Protein AF-A0A511J1P4-F1 (afdb_monomer)

Sequence (243 aa):
MDIAYKLDKFINGENEGEHYLRTVTSSSRYKNYDNNIVLYMSLNAIHQYSKEMNNPAYIDYAKITDSSLEMRVMLTKTINLGKNYEVEIGIQVSNSEIREKSIFFELIYTIKDKSRVKATAIGNRILDATHGMRIETISSRLTRFEDLDKSSKEFVKGIDIARLNNKLDEHQLRVIFDKLSRGRKNGLSSYAKSEMYKIAEETAKNTHSLLEVFNKLENIETSIDEKKYLQMKFTDFLVNGFK

Secondary structure (DSSP, 8-state):
----EEEEEEEE-SSTT-EEEEEEEETTT-----HHHHHHHHHHHHHHHHHHTT--EEEEEEEE-SSEEEEEEEEEEEEEETTTEEEEEEEEEEEETTTT-EEEEEEEEEEEETT--EEEEEEEEEEEEETTS-HHHHHHHHT-HHHHHHHHHHHHHH--HHHHHSBPPHHHHHHHHHHHHT-TTT---HHHHHHHHHHHHHHHTS--BHHHHHHHHHTS---HHHHHHHHHHHHHHHHT---

Mean predicted aligned error: 9.14 Å

Solvent-accessible surface area (backbone atoms only — not comparable to full-atom values): 13513 Å² total; per-residue (Å²): 137,83,83,57,69,32,83,78,44,72,41,74,46,98,50,93,90,40,72,42,84,67,51,79,45,49,61,87,54,61,49,89,71,45,51,68,58,54,48,51,53,49,53,50,37,49,50,51,47,21,60,75,67,72,32,61,67,48,78,79,44,76,50,78,52,101,51,36,31,38,37,32,35,34,40,69,61,66,45,78,50,78,96,58,31,36,32,33,44,28,41,38,38,38,34,27,68,74,84,70,38,33,37,40,34,27,38,29,37,38,41,29,40,85,86,68,54,42,32,51,25,46,55,63,70,78,40,84,42,50,39,63,62,54,71,69,60,54,50,60,58,57,66,50,51,72,60,50,58,51,51,52,54,52,51,61,71,49,48,50,62,65,57,53,74,36,60,50,51,72,67,56,49,48,48,52,54,51,59,55,70,64,41,80,93,70,39,62,50,73,66,49,45,52,54,48,50,51,50,48,60,56,43,74,76,38,82,42,26,52,46,56,52,43,29,54,59,70,67,50,90,60,56,70,66,40,48,51,48,51,18,41,50,45,32,44,42,43,61,72,41,90,120

Nearest PDB structures (foldseek):
  3e8j-assembly1_B  TM=1.815E-01  e=4.219E-01  Leishmania naiffi
  4frt-assembly2_B  TM=3.906E-01  e=6.897E+00  Pseudomonas aeruginosa PAO1

Organism: NCBI:txid112904

pLDDT: mean 81.23, std 12.46, range [37.78, 95.44]

Radius of gyration: 20.54 Å; Cα contacts (8 Å, |Δi|>4): 383; chains: 1; bounding box: 51×36×64 Å

Foldseek 3Di:
DDQDKDQDDWDADPDPPDIHRDDIHGPPQFDPPFLVNQVVLLVVLVVVLCVVVVWDKDWPDWDDDRFKTWTKIWTPDWDDQPDFKIKIKIWIWIDGVPDQQWIWIWIKIWIAGPVRLIAIATFDTQDTGHSRDDPVVVNVSSNPSVVVVVRVVVLSVLFPVVQQVFFDDLLQLVLLLVVQVPDPPQGFDPQLNVQLVVLSVVSNVPRDGLSNSLSSSLPPPGDPSHNNVSNNSSSCCRRVNSD

Structure (mmCIF, N/CA/C/O backbone):
data_AF-A0A511J1P4-F1
#
_entry.id   AF-A0A511J1P4-F1
#
loop_
_atom_site.group_PDB
_atom_site.id
_atom_site.type_symbol
_atom_site.label_atom_id
_atom_site.label_alt_id
_atom_site.label_comp_id
_atom_site.label_asym_id
_atom_site.label_entity_id
_atom_site.label_seq_id
_atom_site.pdbx_PDB_ins_code
_atom_site.Cartn_x
_atom_site.Cartn_y
_atom_site.Cartn_z
_atom_site.occupancy
_atom_site.B_iso_or_equiv
_atom_site.auth_seq_id
_atom_site.auth_comp_id
_atom_site.auth_asym_id
_atom_site.auth_atom_id
_atom_site.pdbx_PDB_model_num
ATOM 1 N N . MET A 1 1 ? 25.455 20.422 -31.036 1.00 39.38 1 MET A N 1
ATOM 2 C CA . MET A 1 1 ? 25.251 19.435 -29.954 1.00 39.38 1 MET A CA 1
ATOM 3 C C . MET A 1 1 ? 24.040 18.623 -30.363 1.00 39.38 1 MET A C 1
ATOM 5 O O . MET A 1 1 ? 22.922 19.038 -30.092 1.00 39.38 1 MET A O 1
ATOM 9 N N . ASP A 1 2 ? 24.265 17.556 -31.127 1.00 37.78 2 ASP A N 1
ATOM 10 C CA . ASP A 1 2 ? 23.180 16.786 -31.734 1.00 37.78 2 ASP A CA 1
ATOM 11 C C . ASP A 1 2 ? 22.548 15.867 -30.693 1.00 37.78 2 ASP A C 1
ATOM 13 O O . ASP A 1 2 ? 23.199 14.991 -30.119 1.00 37.78 2 ASP A O 1
ATOM 17 N N . ILE A 1 3 ? 21.265 16.093 -30.415 1.00 40.66 3 ILE A N 1
ATOM 18 C CA . ILE A 1 3 ? 20.465 15.174 -29.614 1.00 40.66 3 ILE A CA 1
ATOM 19 C C . ILE A 1 3 ? 20.097 14.017 -30.541 1.00 40.66 3 ILE A C 1
ATOM 21 O O . ILE A 1 3 ? 19.155 14.106 -31.323 1.00 40.66 3 ILE A O 1
ATOM 25 N N . ALA A 1 4 ? 20.873 12.937 -30.486 1.00 49.19 4 ALA A N 1
ATOM 26 C CA . ALA A 1 4 ? 20.532 11.708 -31.183 1.00 49.19 4 ALA A CA 1
ATOM 27 C C . ALA A 1 4 ? 19.319 11.048 -30.498 1.00 49.19 4 ALA A C 1
ATOM 29 O O . ALA A 1 4 ? 19.341 10.724 -29.305 1.00 49.19 4 ALA A O 1
ATOM 30 N N . TYR A 1 5 ? 18.246 10.859 -31.260 1.00 46.44 5 TYR A N 1
ATOM 31 C CA . TYR A 1 5 ? 17.060 10.115 -30.846 1.00 46.44 5 TYR A CA 1
ATOM 32 C C . TYR A 1 5 ? 17.134 8.691 -31.398 1.00 46.44 5 TYR A C 1
ATOM 34 O O . TYR A 1 5 ? 17.619 8.478 -32.508 1.00 46.44 5 TYR A O 1
ATOM 42 N N . LYS A 1 6 ? 16.664 7.712 -30.623 1.00 48.62 6 LYS A N 1
ATOM 43 C CA . LYS A 1 6 ? 16.534 6.320 -31.055 1.00 48.62 6 LYS A CA 1
ATOM 44 C C . LYS A 1 6 ? 15.053 5.963 -31.162 1.00 48.62 6 LYS A C 1
ATOM 46 O O . LYS A 1 6 ? 14.260 6.256 -30.266 1.00 48.62 6 LYS A O 1
ATOM 51 N N . LEU A 1 7 ? 14.687 5.349 -32.281 1.00 53.75 7 LEU A N 1
ATOM 52 C CA . LEU A 1 7 ? 13.379 4.734 -32.492 1.00 53.75 7 LEU A CA 1
ATOM 53 C C . LEU A 1 7 ? 13.448 3.341 -31.862 1.00 53.75 7 LEU A C 1
ATOM 55 O O . LEU A 1 7 ? 14.092 2.456 -32.418 1.00 53.75 7 LEU A O 1
ATOM 59 N N . ASP A 1 8 ? 12.884 3.169 -30.666 1.00 56.03 8 ASP A N 1
ATOM 60 C CA . ASP A 1 8 ? 13.120 1.949 -29.876 1.00 56.03 8 ASP A CA 1
ATOM 61 C C . ASP A 1 8 ? 12.001 0.903 -29.986 1.00 56.03 8 ASP A C 1
ATOM 63 O O . ASP A 1 8 ? 12.271 -0.267 -29.731 1.00 56.03 8 ASP A O 1
ATOM 67 N N . LYS A 1 9 ? 10.758 1.264 -30.354 1.00 60.19 9 LYS A N 1
ATOM 68 C CA . LYS A 1 9 ? 9.650 0.289 -30.426 1.00 60.19 9 LYS A CA 1
ATOM 69 C C . LYS A 1 9 ? 8.643 0.607 -31.539 1.00 60.19 9 LYS A C 1
ATOM 71 O O . LYS A 1 9 ? 8.129 1.724 -31.612 1.00 60.19 9 LYS A O 1
ATOM 76 N N . PHE A 1 10 ? 8.322 -0.405 -32.343 1.00 65.06 10 PHE A N 1
ATOM 77 C CA . PHE A 1 10 ? 7.191 -0.427 -33.275 1.00 65.06 10 PHE A CA 1
ATOM 78 C C . PHE A 1 10 ? 6.086 -1.343 -32.721 1.00 65.06 10 PHE A C 1
ATOM 80 O O . PHE A 1 10 ? 6.381 -2.267 -31.962 1.00 65.06 10 PHE A O 1
ATOM 87 N N . ILE A 1 11 ? 4.826 -1.077 -33.063 1.00 67.44 11 ILE A N 1
ATOM 88 C CA . ILE A 1 11 ? 3.687 -1.978 -32.819 1.00 67.44 11 ILE A CA 1
ATOM 89 C C . ILE A 1 11 ? 3.132 -2.401 -34.176 1.00 67.44 11 ILE A C 1
ATOM 91 O O . ILE A 1 11 ? 2.996 -1.557 -35.059 1.00 67.44 11 ILE A O 1
ATOM 95 N N . ASN A 1 12 ? 2.810 -3.682 -34.335 1.00 71.25 12 ASN A N 1
ATOM 96 C CA . ASN A 1 12 ? 2.137 -4.172 -35.536 1.00 71.25 12 ASN A CA 1
ATOM 97 C C . ASN A 1 12 ? 0.673 -3.715 -35.535 1.00 71.25 12 ASN A C 1
ATOM 99 O O . ASN A 1 12 ? 0.007 -3.793 -34.502 1.00 71.25 12 ASN A O 1
ATOM 103 N N . GLY A 1 13 ? 0.201 -3.214 -36.673 1.00 66.81 13 GLY A N 1
ATOM 104 C CA . GLY A 1 13 ? -1.199 -2.868 -36.882 1.00 66.81 13 GLY A CA 1
ATOM 105 C C . GLY A 1 13 ? -2.093 -4.091 -37.031 1.00 66.81 13 GLY A C 1
ATOM 106 O O . GLY A 1 13 ? -1.623 -5.229 -37.039 1.00 66.81 13 GLY A O 1
ATOM 107 N N . GLU A 1 14 ? -3.398 -3.844 -37.126 1.00 71.06 14 GLU A N 1
ATOM 108 C CA . GLU A 1 14 ? -4.394 -4.905 -37.316 1.00 71.06 14 GLU A CA 1
ATOM 109 C C . GLU A 1 14 ? -4.271 -5.562 -38.702 1.00 71.06 14 GLU A C 1
ATOM 111 O O . GLU A 1 14 ? -4.652 -6.722 -38.857 1.00 71.06 14 GLU A O 1
ATOM 116 N N . ASN A 1 15 ? -3.681 -4.864 -39.682 1.00 72.00 15 ASN A N 1
ATOM 117 C CA . ASN A 1 15 ? -3.384 -5.409 -41.005 1.00 72.00 15 ASN A CA 1
ATOM 118 C C . ASN A 1 15 ? -1.923 -5.876 -41.127 1.00 72.00 15 ASN A C 1
ATOM 120 O O . ASN A 1 15 ? -0.996 -5.252 -40.599 1.00 72.00 15 ASN A O 1
ATOM 124 N N . GLU A 1 16 ? -1.698 -6.947 -41.896 1.00 58.62 16 GLU A N 1
ATOM 125 C CA . GLU A 1 16 ? -0.348 -7.404 -42.243 1.00 58.62 16 GLU A CA 1
ATOM 126 C C . GLU A 1 16 ? 0.459 -6.284 -42.922 1.00 58.62 16 GLU A C 1
ATOM 128 O O . GLU A 1 16 ? 0.035 -5.693 -43.914 1.00 58.62 16 GLU A O 1
ATOM 133 N N . GLY A 1 17 ? 1.649 -6.005 -42.383 1.00 72.69 17 GLY A N 1
ATOM 134 C CA . GLY A 1 17 ? 2.575 -4.998 -42.910 1.00 72.69 17 GLY A CA 1
ATOM 135 C C . GLY A 1 17 ? 2.404 -3.587 -42.339 1.00 72.69 17 GLY A C 1
ATOM 136 O O . GLY A 1 17 ? 3.234 -2.721 -42.620 1.00 72.69 17 GLY A O 1
ATOM 137 N N . GLU A 1 18 ? 1.390 -3.337 -41.508 1.00 70.88 18 GLU A N 1
ATOM 138 C CA . GLU A 1 18 ? 1.273 -2.068 -40.790 1.00 70.88 18 GLU A CA 1
ATOM 139 C C . GLU A 1 18 ? 2.184 -2.053 -39.559 1.00 70.88 18 GLU A C 1
ATOM 141 O O . GLU A 1 18 ? 2.113 -2.923 -38.691 1.00 70.88 18 GLU A O 1
ATOM 146 N N . HIS A 1 19 ? 3.027 -1.026 -39.452 1.00 71.44 19 HIS A N 1
ATOM 147 C CA . HIS A 1 19 ? 3.855 -0.786 -38.275 1.00 71.44 19 HIS A CA 1
ATOM 148 C C . HIS A 1 19 ? 3.679 0.653 -37.797 1.00 71.44 19 HIS A C 1
ATOM 150 O O . HIS A 1 19 ? 3.943 1.608 -38.528 1.00 71.44 19 HIS A O 1
ATOM 156 N N . TYR A 1 20 ? 3.284 0.814 -36.539 1.00 74.19 20 TYR A N 1
ATOM 157 C CA . TYR A 1 20 ? 3.145 2.111 -35.890 1.00 74.19 20 TYR A CA 1
ATOM 158 C C . TYR A 1 20 ? 4.339 2.393 -34.991 1.00 74.19 20 TYR A C 1
ATOM 160 O O . TYR A 1 20 ? 4.795 1.532 -34.236 1.00 74.19 20 TYR A O 1
ATOM 168 N N . LEU A 1 21 ? 4.831 3.629 -35.032 1.00 70.75 21 LEU A N 1
ATOM 169 C CA . LEU A 1 21 ? 5.866 4.082 -34.116 1.00 70.75 21 LEU A CA 1
ATOM 170 C C . LEU A 1 21 ? 5.284 4.233 -32.703 1.00 70.75 21 LEU A C 1
ATOM 172 O O . LEU A 1 21 ? 4.391 5.047 -32.481 1.00 70.75 21 LEU A O 1
ATOM 176 N N . ARG A 1 22 ? 5.813 3.473 -31.737 1.00 63.22 22 ARG A N 1
ATOM 177 C CA . ARG A 1 22 ? 5.306 3.459 -30.354 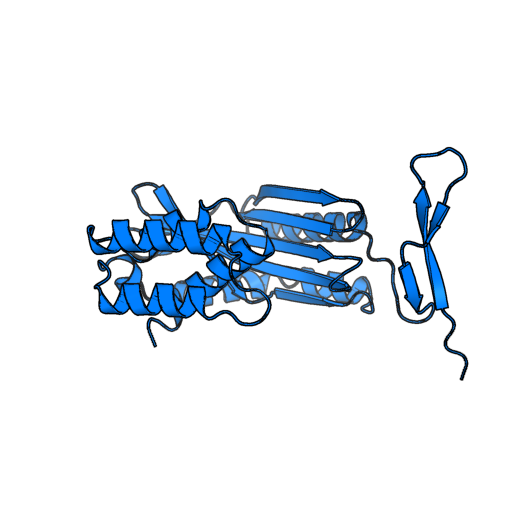1.00 63.22 22 ARG A CA 1
ATOM 178 C C . ARG A 1 22 ? 5.911 4.558 -29.492 1.00 63.22 22 ARG A C 1
ATOM 180 O O . ARG A 1 22 ? 5.227 5.110 -28.636 1.00 63.22 22 ARG A O 1
ATOM 187 N N . THR A 1 23 ? 7.207 4.828 -29.646 1.00 62.84 23 THR A N 1
ATOM 188 C CA . THR A 1 23 ? 7.902 5.839 -28.840 1.00 62.84 23 THR A CA 1
ATOM 189 C C . THR A 1 23 ? 9.242 6.244 -29.449 1.00 62.84 23 THR A C 1
ATOM 191 O O . THR A 1 23 ? 9.891 5.458 -30.143 1.00 62.84 23 THR A O 1
ATOM 194 N N . VAL A 1 24 ? 9.672 7.466 -29.133 1.00 65.38 24 VAL A N 1
ATOM 195 C CA . VAL A 1 24 ? 11.005 7.994 -29.440 1.00 65.38 24 VAL A CA 1
ATOM 196 C C . VAL A 1 24 ? 11.726 8.245 -28.117 1.00 65.38 24 VAL A C 1
ATOM 198 O O . VAL A 1 24 ? 11.235 8.980 -27.256 1.00 65.38 24 VAL A O 1
ATOM 201 N N . THR A 1 25 ? 12.890 7.629 -27.932 1.00 60.97 25 THR A N 1
ATOM 202 C CA . THR A 1 25 ? 13.713 7.750 -26.717 1.00 60.97 25 THR A CA 1
ATOM 203 C C . THR A 1 25 ? 15.049 8.421 -27.045 1.00 60.97 25 THR A C 1
ATOM 205 O O . THR A 1 25 ? 15.440 8.545 -28.206 1.00 60.97 25 THR A O 1
ATOM 208 N N . SER A 1 26 ? 15.761 8.925 -26.032 1.00 58.28 26 SER A N 1
ATOM 209 C CA . SER A 1 26 ? 17.111 9.463 -26.238 1.00 58.28 26 SER A CA 1
ATOM 210 C C . SER A 1 26 ? 18.134 8.327 -26.246 1.00 58.28 26 SER A C 1
ATOM 212 O O . SER A 1 26 ? 18.198 7.532 -25.306 1.00 58.28 26 SER A O 1
ATOM 214 N N . SER A 1 27 ? 18.972 8.270 -27.284 1.00 57.66 27 SER A N 1
ATOM 215 C CA . SER A 1 27 ? 19.941 7.179 -27.478 1.00 57.66 27 SER A CA 1
ATOM 216 C C . SER A 1 27 ? 21.061 7.157 -26.430 1.00 57.66 27 SER A C 1
ATOM 218 O O . SER A 1 27 ? 21.670 6.118 -26.195 1.00 57.66 27 SER A O 1
ATOM 220 N N . SER A 1 28 ? 21.334 8.293 -25.783 1.00 57.50 28 SER A N 1
ATOM 221 C CA . SER A 1 28 ? 22.475 8.470 -24.876 1.00 57.50 28 SER A CA 1
ATOM 222 C C . SER A 1 28 ? 22.159 8.269 -23.392 1.00 57.50 28 SER A C 1
ATOM 224 O O . SER A 1 28 ? 23.084 8.171 -22.586 1.00 57.50 28 SER A O 1
ATOM 226 N N . ARG A 1 29 ? 20.876 8.231 -22.996 1.00 55.19 29 ARG A N 1
ATOM 227 C CA . ARG A 1 29 ? 20.473 8.163 -21.574 1.00 55.19 29 ARG A CA 1
ATOM 228 C C . ARG A 1 29 ? 19.442 7.091 -21.250 1.00 55.19 29 ARG A C 1
ATOM 230 O O . ARG A 1 29 ? 19.335 6.727 -20.083 1.00 55.19 29 ARG A O 1
ATOM 237 N N . TYR A 1 30 ? 18.679 6.609 -22.229 1.00 55.47 30 TYR A N 1
ATOM 238 C CA . TYR A 1 30 ? 17.659 5.598 -21.981 1.00 55.47 30 TYR A CA 1
ATOM 239 C C . TYR A 1 30 ? 18.295 4.207 -21.947 1.00 55.47 30 TYR A C 1
ATOM 241 O O . TYR A 1 30 ? 18.833 3.739 -22.950 1.00 55.47 30 TYR A O 1
ATOM 249 N N . LYS A 1 31 ? 18.249 3.544 -20.789 1.00 61.09 31 LYS A N 1
ATOM 250 C CA . LYS A 1 31 ? 18.508 2.107 -20.706 1.00 61.09 31 LYS A CA 1
ATOM 251 C C . LYS A 1 31 ? 17.164 1.395 -20.743 1.00 61.09 31 LYS A C 1
ATOM 253 O O . LYS A 1 31 ? 16.244 1.783 -20.030 1.00 61.09 31 LYS A O 1
ATOM 258 N N . ASN A 1 32 ? 17.050 0.379 -21.593 1.00 60.28 32 ASN A N 1
ATOM 259 C CA . ASN A 1 32 ? 15.813 -0.376 -21.745 1.00 60.28 32 ASN A CA 1
ATOM 260 C C . ASN A 1 32 ? 15.630 -1.293 -20.525 1.00 60.28 32 ASN A C 1
ATOM 262 O O . ASN A 1 32 ? 16.135 -2.415 -20.502 1.00 60.28 32 ASN A O 1
ATOM 266 N N . TYR A 1 33 ? 14.969 -0.783 -19.485 1.00 68.00 33 TYR A N 1
ATOM 267 C CA . TYR A 1 33 ? 14.501 -1.590 -18.362 1.00 68.00 33 TYR A CA 1
ATOM 268 C C . TYR A 1 33 ? 13.148 -2.183 -18.719 1.00 68.00 33 TYR A C 1
ATOM 270 O O . TYR A 1 33 ? 12.099 -1.718 -18.265 1.00 68.00 33 TYR A O 1
ATOM 278 N N . ASP A 1 34 ? 13.220 -3.200 -19.572 1.00 73.31 34 ASP A N 1
ATOM 279 C CA . ASP A 1 34 ? 12.082 -4.032 -19.922 1.00 73.31 34 ASP A CA 1
ATOM 280 C C . ASP A 1 34 ? 11.450 -4.598 -18.642 1.00 73.31 34 ASP A C 1
ATOM 282 O O . ASP A 1 34 ? 12.159 -4.974 -17.696 1.00 73.31 34 ASP A O 1
ATOM 286 N N . ASN A 1 35 ? 10.122 -4.665 -18.605 1.00 81.31 35 ASN A N 1
ATOM 287 C CA . ASN A 1 35 ? 9.371 -5.259 -17.499 1.00 81.31 35 ASN A CA 1
ATOM 288 C C . ASN A 1 35 ? 9.911 -6.631 -17.065 1.00 81.31 35 ASN A C 1
ATOM 290 O O . ASN A 1 35 ? 9.904 -6.928 -15.871 1.00 81.31 35 ASN A O 1
ATOM 294 N N . ASN A 1 36 ? 10.446 -7.431 -17.989 1.00 83.62 36 ASN A N 1
ATOM 295 C CA . ASN A 1 36 ? 11.057 -8.726 -17.679 1.00 83.62 36 ASN A CA 1
ATOM 296 C C . ASN A 1 36 ? 12.315 -8.605 -16.804 1.00 83.62 36 ASN A C 1
ATOM 298 O O . ASN A 1 36 ? 12.503 -9.384 -15.867 1.00 83.62 36 ASN A O 1
ATOM 302 N N . ILE A 1 37 ? 13.165 -7.607 -17.068 1.00 82.56 37 ILE A N 1
ATOM 303 C CA . ILE A 1 37 ? 14.371 -7.348 -16.269 1.00 82.56 37 ILE A CA 1
ATOM 304 C C . ILE A 1 37 ? 13.959 -6.899 -14.870 1.00 82.56 37 ILE A C 1
ATOM 306 O O . ILE A 1 37 ? 14.459 -7.423 -13.875 1.00 82.56 37 ILE A O 1
ATOM 310 N N . VAL A 1 38 ? 13.014 -5.960 -14.787 1.00 83.62 38 VAL A N 1
ATOM 311 C CA . VAL A 1 38 ? 12.527 -5.447 -13.501 1.00 83.62 38 VAL A CA 1
ATOM 312 C C . VAL A 1 38 ? 11.882 -6.560 -12.684 1.00 83.62 38 VAL A C 1
ATOM 314 O O . VAL A 1 38 ? 12.152 -6.672 -11.488 1.00 83.62 38 VAL A O 1
ATOM 317 N N . LEU A 1 39 ? 11.090 -7.423 -13.320 1.00 89.00 39 LEU A N 1
ATOM 318 C CA . LEU A 1 39 ? 10.487 -8.584 -12.678 1.00 89.00 39 LEU A CA 1
ATOM 319 C C . LEU A 1 39 ? 11.556 -9.512 -12.094 1.00 89.00 39 LEU A C 1
ATOM 321 O O . LEU A 1 39 ? 11.492 -9.835 -10.909 1.00 89.00 39 LEU A O 1
ATOM 325 N N . TYR A 1 40 ? 12.565 -9.888 -12.887 1.00 88.56 40 TYR A N 1
ATOM 326 C CA . TYR A 1 40 ? 13.658 -10.743 -12.420 1.00 88.56 40 TYR A CA 1
ATOM 327 C C . TYR A 1 40 ? 14.382 -10.139 -11.212 1.00 88.56 40 TYR A C 1
ATOM 329 O O . TYR A 1 40 ? 14.552 -10.811 -10.194 1.00 88.56 40 TYR A O 1
ATOM 337 N N . MET A 1 41 ? 14.769 -8.862 -11.292 1.00 84.69 41 MET A N 1
ATOM 338 C CA . MET A 1 41 ? 15.444 -8.174 -10.188 1.00 84.69 41 MET A CA 1
ATOM 339 C C . MET A 1 41 ? 14.586 -8.140 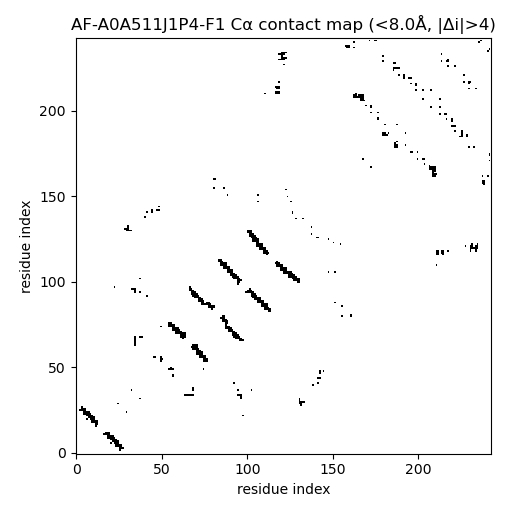-8.928 1.00 84.69 41 MET A C 1
ATOM 341 O O . MET A 1 41 ? 15.091 -8.363 -7.831 1.00 84.69 41 MET A O 1
ATOM 345 N N . SER A 1 42 ? 13.290 -7.880 -9.094 1.00 86.81 42 SER A N 1
ATOM 346 C CA . SER A 1 42 ? 12.338 -7.815 -7.990 1.00 86.81 42 SER A CA 1
ATOM 347 C C . SER A 1 42 ? 12.211 -9.158 -7.291 1.00 86.81 42 SER A C 1
ATOM 349 O O . SER A 1 42 ? 12.364 -9.240 -6.076 1.00 86.81 42 SER A O 1
ATOM 351 N N . LEU A 1 43 ? 11.979 -10.225 -8.059 1.00 90.75 43 LEU A N 1
ATOM 352 C CA . LEU A 1 43 ? 11.857 -11.577 -7.522 1.00 90.75 43 LEU A CA 1
ATOM 353 C C . LEU A 1 43 ? 13.160 -12.034 -6.863 1.00 90.75 43 LEU A C 1
ATOM 355 O O . LEU A 1 43 ? 13.116 -12.651 -5.802 1.00 90.75 43 LEU A O 1
ATOM 359 N N . ASN A 1 44 ? 14.314 -11.695 -7.444 1.00 88.88 44 ASN A N 1
ATOM 360 C CA . ASN A 1 44 ? 15.609 -12.006 -6.852 1.00 88.88 44 ASN A CA 1
ATOM 361 C C . ASN A 1 44 ? 15.809 -11.272 -5.518 1.00 88.88 44 ASN A C 1
ATOM 363 O O . ASN A 1 44 ? 16.118 -11.914 -4.518 1.00 88.88 44 ASN A O 1
ATOM 367 N N . ALA A 1 45 ? 15.563 -9.960 -5.473 1.00 84.75 45 ALA A N 1
ATOM 368 C CA . ALA A 1 45 ? 15.682 -9.170 -4.251 1.00 84.75 45 ALA A CA 1
ATOM 369 C C . ALA A 1 45 ? 14.755 -9.695 -3.146 1.00 84.75 45 ALA A C 1
ATOM 371 O O . ALA A 1 45 ? 15.186 -9.891 -2.013 1.00 84.75 45 ALA A O 1
ATOM 372 N N . ILE A 1 46 ? 13.502 -10.007 -3.486 1.00 88.44 46 ILE A N 1
ATOM 373 C CA . ILE A 1 46 ? 12.538 -10.546 -2.524 1.00 88.44 46 ILE A CA 1
ATOM 374 C C . ILE A 1 46 ? 12.926 -11.960 -2.076 1.00 88.44 46 ILE A C 1
ATOM 376 O O . ILE A 1 46 ? 12.782 -12.284 -0.899 1.00 88.44 46 ILE A O 1
ATOM 380 N N . HIS A 1 47 ? 13.462 -12.797 -2.970 1.00 90.00 47 HIS A N 1
ATOM 381 C CA . HIS A 1 47 ? 13.985 -14.115 -2.607 1.00 90.00 47 HIS A CA 1
ATOM 382 C C . HIS A 1 47 ? 15.125 -14.012 -1.589 1.00 90.00 47 HIS A C 1
ATOM 384 O O . HIS A 1 47 ? 15.115 -14.730 -0.589 1.00 90.00 47 HIS A O 1
ATOM 390 N N . GLN A 1 48 ? 16.089 -13.117 -1.826 1.00 86.44 48 GLN A N 1
ATOM 391 C CA . GLN A 1 48 ? 17.204 -12.904 -0.903 1.00 86.44 48 GLN A CA 1
ATOM 392 C C . GLN A 1 48 ? 16.710 -12.376 0.447 1.00 86.44 48 GLN A C 1
ATOM 394 O O . GLN A 1 48 ? 17.040 -12.957 1.477 1.00 86.44 48 GLN A O 1
ATOM 399 N N . TYR A 1 49 ? 15.828 -11.371 0.438 1.00 84.25 49 TYR A N 1
ATOM 400 C CA . TYR A 1 49 ? 15.199 -10.852 1.653 1.00 84.25 49 TYR A CA 1
ATOM 401 C C . TYR A 1 49 ? 14.471 -11.946 2.448 1.00 84.25 49 TYR A C 1
ATOM 403 O O . TYR A 1 49 ? 14.644 -12.088 3.658 1.00 84.25 49 TYR A O 1
ATOM 411 N N . SER A 1 50 ? 13.661 -12.751 1.756 1.00 88.38 50 SER A N 1
ATOM 412 C CA . SER A 1 50 ? 12.887 -13.843 2.348 1.00 88.38 50 SER A CA 1
ATOM 413 C C . SER A 1 50 ? 13.789 -14.891 3.002 1.00 88.38 50 SER A C 1
ATOM 415 O O . SER A 1 50 ? 13.488 -15.361 4.104 1.00 88.38 50 SER A O 1
ATOM 417 N N . LYS A 1 51 ? 14.917 -15.219 2.356 1.00 89.44 51 LYS A N 1
ATOM 418 C CA . LYS A 1 51 ? 15.941 -16.114 2.902 1.00 89.44 51 LYS A CA 1
ATOM 419 C C . LYS A 1 51 ? 16.614 -15.542 4.143 1.00 89.44 51 LYS A C 1
ATOM 421 O O . LYS A 1 51 ? 16.690 -16.238 5.149 1.00 89.44 51 LYS A O 1
ATOM 426 N N . GLU A 1 52 ? 17.083 -14.301 4.074 1.00 85.50 52 GLU A N 1
ATOM 427 C CA . GLU A 1 52 ? 17.813 -13.651 5.165 1.00 85.50 52 GLU A CA 1
ATOM 428 C C . GLU A 1 52 ? 16.948 -13.508 6.423 1.00 85.50 52 GLU A C 1
ATOM 430 O O . GLU A 1 52 ? 17.375 -13.845 7.525 1.00 85.50 52 GLU A O 1
ATOM 435 N N . MET A 1 53 ? 15.685 -13.113 6.252 1.00 83.19 53 MET A N 1
ATOM 436 C CA . MET A 1 53 ? 14.744 -12.921 7.360 1.00 83.19 53 MET A CA 1
ATOM 437 C C . MET A 1 53 ? 14.055 -14.217 7.819 1.00 83.19 53 MET A C 1
ATOM 439 O O . MET A 1 53 ? 13.223 -14.197 8.740 1.00 83.19 53 MET A O 1
ATOM 443 N N . ASN A 1 54 ? 14.347 -15.345 7.158 1.00 88.75 54 ASN A N 1
ATOM 444 C CA . ASN A 1 54 ? 13.627 -16.610 7.304 1.00 88.75 54 ASN A CA 1
ATOM 445 C C . ASN A 1 54 ? 12.100 -16.387 7.309 1.00 88.75 54 ASN A C 1
ATOM 447 O O . ASN A 1 54 ? 11.386 -16.785 8.235 1.00 88.75 54 ASN A O 1
ATOM 451 N N . ASN A 1 55 ? 11.620 -15.616 6.334 1.00 88.88 55 ASN A N 1
ATOM 452 C CA . ASN A 1 55 ? 10.240 -15.162 6.226 1.00 88.88 55 ASN A CA 1
ATOM 453 C C . ASN A 1 55 ? 9.753 -15.413 4.795 1.00 88.88 55 ASN A C 1
ATOM 455 O O . ASN A 1 55 ? 10.028 -14.593 3.914 1.00 88.88 55 ASN A O 1
ATOM 459 N N . PRO A 1 56 ? 9.085 -16.551 4.536 1.00 93.00 56 PRO A N 1
ATOM 460 C CA . PRO A 1 56 ? 8.591 -16.889 3.207 1.00 93.00 56 PRO A CA 1
ATOM 461 C C . PRO A 1 56 ? 7.738 -15.766 2.614 1.00 93.00 56 PRO A C 1
ATOM 463 O O . PRO A 1 56 ? 6.978 -15.116 3.336 1.00 93.00 56 PRO A O 1
ATOM 466 N N . ALA A 1 57 ? 7.859 -15.561 1.307 1.00 92.38 57 ALA A N 1
ATOM 467 C CA . ALA A 1 57 ? 7.100 -14.571 0.556 1.00 92.38 57 ALA A CA 1
ATOM 468 C C . ALA A 1 57 ? 6.221 -15.248 -0.506 1.00 92.38 57 ALA A C 1
ATOM 470 O O . ALA A 1 57 ? 6.589 -16.294 -1.041 1.00 92.38 57 ALA A O 1
ATOM 471 N N . TYR A 1 58 ? 5.081 -14.641 -0.830 1.00 93.81 58 TYR A N 1
ATOM 472 C CA . TYR A 1 58 ? 4.185 -15.092 -1.895 1.00 93.81 58 TYR A CA 1
ATOM 473 C C . TYR A 1 58 ? 3.702 -13.912 -2.737 1.00 93.81 58 TYR A C 1
ATOM 475 O O . TYR A 1 58 ? 3.549 -12.795 -2.243 1.00 93.81 58 TYR A O 1
ATOM 483 N N . ILE A 1 59 ? 3.462 -14.158 -4.023 1.00 94.19 59 ILE A N 1
ATOM 484 C CA . ILE A 1 59 ? 2.877 -13.161 -4.920 1.00 94.19 59 ILE A CA 1
ATOM 485 C C . ILE A 1 59 ? 1.373 -13.120 -4.640 1.00 94.19 59 ILE A C 1
ATOM 487 O O . ILE A 1 59 ? 0.678 -14.105 -4.869 1.00 94.19 59 ILE A O 1
ATOM 491 N N . ASP A 1 60 ? 0.888 -11.991 -4.130 1.00 92.50 60 ASP A N 1
ATOM 492 C CA . ASP A 1 60 ? -0.539 -11.743 -3.880 1.00 92.50 60 ASP A CA 1
ATOM 493 C C . ASP A 1 60 ? -1.244 -11.293 -5.165 1.00 92.50 60 ASP A C 1
ATOM 495 O O . ASP A 1 60 ? -2.362 -11.703 -5.462 1.00 92.50 60 ASP A O 1
ATOM 499 N N . TYR A 1 61 ? -0.555 -10.479 -5.966 1.00 89.81 61 TYR A N 1
ATOM 500 C CA . TYR A 1 61 ? -1.067 -9.967 -7.230 1.00 89.81 61 TYR A CA 1
ATOM 501 C C . TYR A 1 61 ? 0.075 -9.682 -8.203 1.00 89.81 61 TYR A C 1
ATOM 503 O O . TYR A 1 61 ? 1.133 -9.196 -7.807 1.00 89.81 61 TYR A O 1
ATOM 511 N N . ALA A 1 62 ? -0.150 -9.936 -9.490 1.00 91.50 62 ALA A N 1
ATOM 512 C CA . ALA A 1 62 ? 0.737 -9.484 -10.551 1.00 91.50 62 ALA A CA 1
ATOM 513 C C . ALA A 1 62 ? -0.056 -9.183 -11.825 1.00 91.50 62 ALA A C 1
ATOM 515 O O . ALA A 1 62 ? -0.869 -9.992 -12.271 1.00 91.50 62 ALA A O 1
ATOM 516 N N . LYS A 1 63 ? 0.226 -8.033 -12.436 1.00 89.56 63 LYS A N 1
ATOM 517 C CA . LYS A 1 63 ? -0.242 -7.650 -13.765 1.00 89.56 63 LYS A CA 1
ATOM 518 C C . LYS A 1 63 ? 0.944 -7.189 -14.592 1.00 89.56 63 LYS A C 1
ATOM 520 O O . LYS A 1 63 ? 1.608 -6.206 -14.271 1.00 89.56 63 LYS A O 1
ATOM 525 N N . ILE A 1 64 ? 1.192 -7.914 -15.673 1.00 88.94 64 ILE A N 1
ATOM 526 C CA . ILE A 1 64 ? 2.352 -7.716 -16.535 1.00 88.94 64 ILE A CA 1
ATOM 527 C C . ILE A 1 64 ? 1.835 -7.505 -17.952 1.00 88.94 64 ILE A C 1
ATOM 529 O O . ILE A 1 64 ? 1.048 -8.300 -18.458 1.00 88.94 64 ILE A O 1
ATOM 533 N N . THR A 1 65 ? 2.250 -6.407 -18.570 1.00 85.12 65 THR A N 1
ATOM 534 C CA . THR A 1 65 ? 1.984 -6.085 -19.973 1.00 85.12 65 THR A CA 1
ATOM 535 C C . THR A 1 65 ? 3.289 -5.684 -20.649 1.00 85.12 65 THR A C 1
ATOM 537 O O . THR A 1 65 ? 4.292 -5.439 -19.979 1.00 85.12 65 THR A O 1
ATOM 540 N N . ASP A 1 66 ? 3.261 -5.488 -21.963 1.00 75.25 66 ASP A N 1
ATOM 541 C CA . ASP A 1 66 ? 4.406 -4.965 -22.721 1.00 75.25 66 ASP A CA 1
ATOM 542 C C . ASP A 1 66 ? 4.880 -3.573 -22.276 1.00 75.25 66 ASP A C 1
ATOM 544 O O . ASP A 1 66 ? 5.932 -3.119 -22.707 1.00 75.25 66 ASP A O 1
ATOM 548 N N . SER A 1 67 ? 4.082 -2.838 -21.493 1.00 77.56 67 SER A N 1
ATOM 549 C CA . SER A 1 67 ? 4.379 -1.442 -21.127 1.00 77.56 67 SER A CA 1
ATOM 550 C C . SER A 1 67 ? 4.314 -1.139 -19.637 1.00 77.56 67 SER A C 1
ATOM 552 O O . SER A 1 67 ? 4.713 -0.050 -19.213 1.00 77.56 67 SER A O 1
ATOM 554 N N . SER A 1 68 ? 3.825 -2.087 -18.841 1.00 85.50 68 SER A N 1
ATOM 555 C CA . SER A 1 68 ? 3.708 -1.942 -17.399 1.00 85.50 68 SER A CA 1
ATOM 556 C C . SER A 1 68 ? 3.939 -3.260 -16.675 1.00 85.50 68 SER A C 1
ATOM 558 O O . SER A 1 68 ? 3.375 -4.289 -17.050 1.00 85.50 68 SER A O 1
ATOM 560 N N . LEU A 1 69 ? 4.664 -3.190 -15.570 1.00 89.31 69 LEU A N 1
ATOM 561 C CA . LEU A 1 69 ? 4.712 -4.225 -14.551 1.00 89.31 69 LEU A CA 1
ATOM 562 C C . LEU A 1 69 ? 4.105 -3.648 -13.284 1.00 89.31 69 LEU A C 1
ATOM 564 O O . LEU A 1 69 ? 4.511 -2.582 -12.830 1.00 89.31 69 LEU A O 1
ATOM 568 N N . GLU A 1 70 ? 3.181 -4.383 -12.690 1.00 89.62 70 GLU A N 1
ATOM 569 C CA . GLU A 1 70 ? 2.769 -4.169 -11.318 1.00 89.62 70 GLU A CA 1
ATOM 570 C C . GLU A 1 70 ? 2.707 -5.508 -10.597 1.00 89.62 70 GLU A C 1
ATOM 572 O O . GLU A 1 70 ? 2.088 -6.455 -11.076 1.00 89.62 70 GLU A O 1
ATOM 577 N N . MET A 1 71 ? 3.365 -5.601 -9.450 1.00 92.44 71 MET A N 1
ATOM 578 C CA . MET A 1 71 ? 3.428 -6.825 -8.668 1.00 92.44 71 MET A CA 1
ATOM 579 C C . MET A 1 71 ? 3.369 -6.492 -7.186 1.00 92.44 71 MET A C 1
ATOM 581 O O . MET A 1 71 ? 4.056 -5.595 -6.707 1.00 92.44 71 MET A O 1
ATOM 585 N N . ARG A 1 72 ? 2.564 -7.250 -6.454 1.00 92.31 72 ARG A N 1
ATOM 586 C CA . ARG A 1 72 ? 2.456 -7.199 -5.006 1.00 92.31 72 ARG A CA 1
ATOM 587 C C . ARG A 1 72 ? 2.923 -8.521 -4.431 1.00 92.31 72 ARG A C 1
ATOM 589 O O . ARG A 1 72 ? 2.366 -9.573 -4.743 1.00 92.31 72 ARG A O 1
ATOM 596 N N . VAL A 1 73 ? 3.930 -8.450 -3.575 1.00 93.50 73 VAL A N 1
ATOM 597 C CA . VAL A 1 73 ? 4.484 -9.615 -2.892 1.00 93.50 73 VAL A CA 1
ATOM 598 C C . VAL A 1 73 ? 4.338 -9.415 -1.398 1.00 93.50 73 VAL A C 1
ATOM 600 O O . VAL A 1 73 ? 4.723 -8.376 -0.873 1.00 93.50 73 VAL A O 1
ATOM 603 N N . MET A 1 74 ? 3.768 -10.399 -0.720 1.00 93.56 74 MET A N 1
ATOM 604 C CA . MET A 1 74 ? 3.489 -10.356 0.709 1.00 93.56 74 MET A CA 1
ATOM 605 C C . MET A 1 74 ? 4.408 -11.323 1.444 1.00 93.56 74 MET A C 1
ATOM 607 O O . MET A 1 74 ? 4.724 -12.404 0.946 1.00 93.56 74 MET A O 1
ATOM 611 N N . LEU A 1 75 ? 4.830 -10.935 2.640 1.00 91.81 75 LEU A N 1
ATOM 612 C CA . LEU A 1 75 ? 5.545 -11.806 3.560 1.00 91.81 75 LEU A CA 1
ATOM 613 C C . LEU A 1 75 ? 4.549 -12.597 4.411 1.00 91.81 75 LEU A C 1
ATOM 615 O O . LEU A 1 75 ? 3.450 -12.130 4.702 1.00 91.81 75 LEU A O 1
ATOM 619 N N . THR A 1 76 ? 4.937 -13.799 4.822 1.00 90.25 76 THR A N 1
ATOM 620 C CA . THR A 1 76 ? 4.061 -14.706 5.582 1.00 90.25 76 THR A CA 1
ATOM 621 C C . THR A 1 76 ? 4.023 -14.407 7.075 1.00 90.25 76 THR A C 1
ATOM 623 O O . THR A 1 76 ? 2.993 -14.628 7.708 1.00 90.25 76 THR A O 1
ATOM 626 N N . LYS A 1 77 ? 5.115 -13.901 7.663 1.00 90.06 77 LYS A N 1
ATOM 627 C CA . LYS A 1 77 ? 5.103 -13.470 9.066 1.00 90.06 77 LYS A CA 1
ATOM 628 C C . LYS A 1 77 ? 4.363 -12.145 9.208 1.00 90.06 77 LYS A C 1
ATOM 630 O O . LYS A 1 77 ? 4.641 -11.190 8.482 1.00 90.06 77 LYS A O 1
ATOM 635 N N . THR A 1 78 ? 3.492 -12.084 10.207 1.00 91.06 78 THR A N 1
ATOM 636 C CA . THR A 1 78 ? 2.773 -10.876 10.609 1.00 91.06 78 THR A CA 1
ATOM 637 C C . THR A 1 78 ? 3.445 -10.213 11.812 1.00 91.06 78 THR A C 1
ATOM 639 O O . THR A 1 78 ? 4.185 -10.846 12.570 1.00 91.06 78 THR A O 1
ATOM 642 N N . ILE A 1 79 ? 3.207 -8.913 11.985 1.00 90.81 79 ILE A N 1
ATOM 643 C CA . ILE A 1 79 ? 3.584 -8.159 13.183 1.00 90.81 79 ILE A CA 1
ATOM 644 C C . ILE A 1 79 ? 2.314 -7.826 13.961 1.00 90.81 79 ILE A C 1
ATOM 646 O O . ILE A 1 79 ? 1.393 -7.220 13.420 1.00 90.81 79 ILE A O 1
ATOM 650 N N . ASN A 1 80 ? 2.274 -8.175 15.246 1.00 91.25 80 ASN A N 1
ATOM 651 C CA . ASN A 1 80 ? 1.155 -7.810 16.113 1.00 91.25 80 AS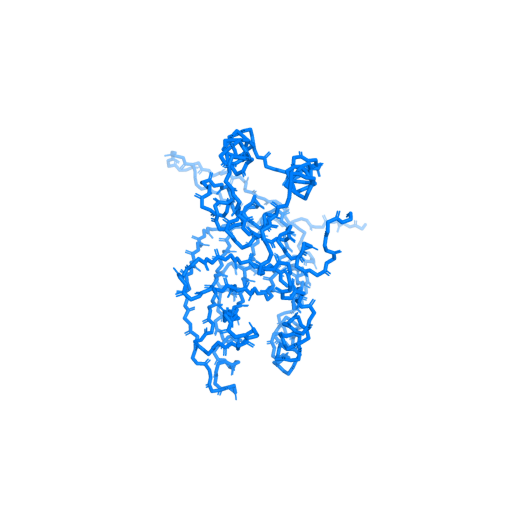N A CA 1
ATOM 652 C C . ASN A 1 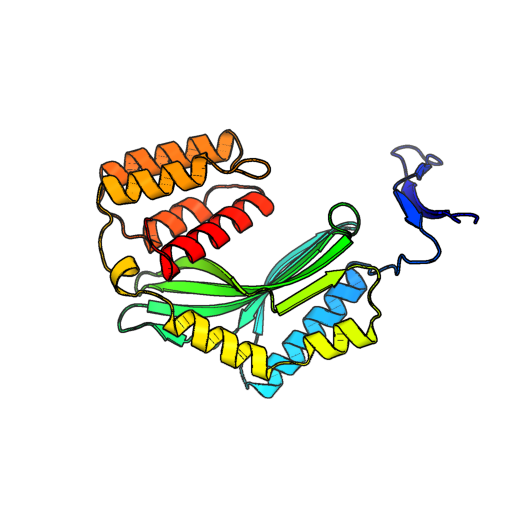80 ? 1.108 -6.293 16.328 1.00 91.25 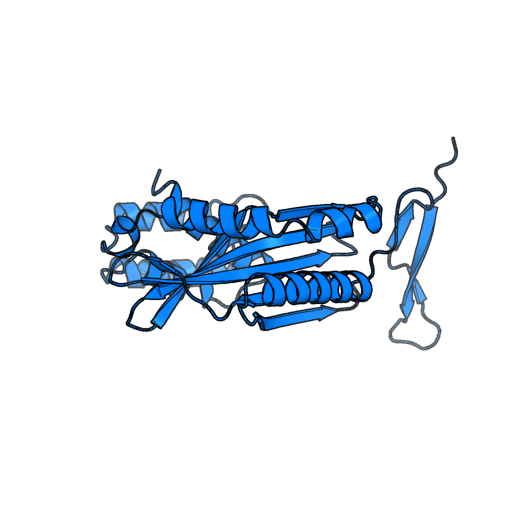80 ASN A C 1
ATOM 654 O O . ASN A 1 80 ? 2.099 -5.681 16.732 1.00 91.25 80 ASN A O 1
ATOM 658 N N . LEU A 1 81 ? -0.069 -5.705 16.127 1.00 90.50 81 LEU A N 1
ATOM 659 C CA . LEU A 1 81 ? -0.357 -4.303 16.394 1.00 90.50 81 LEU A CA 1
ATOM 660 C C . LEU A 1 81 ? -1.413 -4.217 17.504 1.00 90.50 81 LEU A C 1
ATOM 662 O O . LEU A 1 81 ? -2.627 -4.264 17.290 1.00 90.50 81 LEU A O 1
ATOM 666 N N . GLY A 1 82 ? -0.928 -4.111 18.741 1.00 87.38 82 GLY A N 1
ATOM 667 C CA . GLY A 1 82 ? -1.779 -4.180 19.926 1.00 87.38 82 GLY A CA 1
ATOM 668 C C . GLY A 1 82 ? -2.395 -5.572 20.115 1.00 87.38 82 GLY A C 1
ATOM 669 O O . GLY A 1 82 ? -1.777 -6.584 19.805 1.00 87.38 82 GLY A O 1
ATOM 670 N N . LYS A 1 83 ? -3.611 -5.627 20.676 1.00 87.62 83 LYS A N 1
ATOM 671 C CA . LYS A 1 83 ? -4.303 -6.895 20.998 1.00 87.62 83 LYS A CA 1
ATOM 672 C C . LYS A 1 83 ? -5.250 -7.398 19.905 1.00 87.62 83 LYS A C 1
ATOM 674 O O . LYS A 1 83 ? -5.723 -8.530 20.003 1.00 87.62 83 LYS A O 1
ATOM 679 N N . ASN A 1 84 ? -5.607 -6.541 18.950 1.00 90.81 84 ASN A N 1
ATOM 680 C CA . ASN A 1 84 ? -6.732 -6.770 18.038 1.00 90.81 84 ASN A CA 1
ATOM 681 C C . ASN A 1 84 ? -6.355 -6.735 16.559 1.00 90.81 84 ASN A C 1
ATOM 683 O O . ASN A 1 84 ? -7.205 -7.097 15.749 1.00 90.81 84 ASN A O 1
ATOM 687 N N . TYR A 1 85 ? -5.127 -6.330 16.226 1.00 94.38 85 TYR A N 1
ATOM 688 C CA . TYR A 1 85 ? -4.697 -6.197 14.844 1.00 94.38 85 TYR A CA 1
ATOM 689 C C . TYR A 1 85 ? -3.381 -6.909 14.588 1.00 94.38 85 TYR A C 1
ATOM 691 O O . TYR A 1 85 ? -2.511 -6.997 15.457 1.00 94.38 85 TYR A O 1
ATOM 699 N N . GLU A 1 86 ? -3.236 -7.343 13.349 1.00 94.75 86 GLU A N 1
ATOM 700 C CA . GLU A 1 86 ? -2.010 -7.883 12.789 1.00 94.75 86 GLU A CA 1
ATOM 701 C C . GLU A 1 86 ? -1.662 -7.100 11.524 1.00 94.75 86 GLU A C 1
ATOM 703 O O . GLU A 1 86 ? -2.543 -6.654 10.785 1.00 94.75 86 GLU A O 1
ATOM 708 N N . VAL A 1 87 ? -0.369 -6.911 11.286 1.00 94.31 87 VAL A N 1
ATOM 709 C CA . VAL A 1 87 ? 0.157 -6.215 10.116 1.00 94.31 87 VAL A CA 1
ATOM 710 C C . VAL A 1 87 ? 0.943 -7.204 9.279 1.00 94.31 87 VAL A C 1
ATOM 712 O O . VAL A 1 87 ? 1.969 -7.730 9.710 1.00 94.31 87 VAL A O 1
ATOM 715 N N . GLU A 1 88 ? 0.472 -7.432 8.063 1.00 93.31 88 GLU A N 1
ATOM 716 C CA . GLU A 1 88 ? 1.233 -8.109 7.024 1.00 93.31 88 GLU A CA 1
ATOM 717 C C . GLU A 1 88 ? 2.058 -7.088 6.254 1.00 93.31 88 GLU A C 1
ATOM 719 O O . GLU A 1 88 ? 1.528 -6.096 5.751 1.00 93.31 88 GLU A O 1
ATOM 724 N N . ILE A 1 89 ? 3.355 -7.347 6.140 1.00 91.62 89 ILE A N 1
ATOM 725 C CA . ILE A 1 89 ? 4.260 -6.513 5.355 1.00 91.62 89 ILE A CA 1
ATOM 726 C C . ILE A 1 89 ? 4.355 -7.096 3.949 1.00 91.62 89 ILE A C 1
ATOM 728 O O . ILE A 1 89 ? 4.473 -8.308 3.767 1.00 91.62 89 ILE A O 1
ATOM 732 N N . GLY A 1 90 ? 4.341 -6.222 2.955 1.00 90.81 90 GLY A N 1
ATOM 733 C CA . GLY A 1 90 ? 4.594 -6.574 1.573 1.00 90.81 90 GLY A CA 1
ATOM 734 C C . GLY A 1 90 ? 5.426 -5.526 0.856 1.00 90.81 90 GLY A C 1
ATOM 735 O O . GLY A 1 90 ? 5.754 -4.468 1.392 1.00 90.81 90 GLY A O 1
ATOM 736 N N . ILE A 1 91 ? 5.746 -5.838 -0.391 1.00 90.12 91 ILE A N 1
ATOM 737 C CA . ILE A 1 91 ? 6.457 -4.974 -1.320 1.00 90.12 91 ILE A CA 1
ATOM 738 C C . ILE A 1 91 ? 5.588 -4.841 -2.567 1.00 90.12 91 ILE A C 1
ATOM 740 O O . ILE A 1 91 ? 5.213 -5.839 -3.190 1.00 90.12 91 ILE A O 1
ATOM 744 N N . GLN A 1 92 ? 5.271 -3.601 -2.929 1.00 90.81 92 GLN A N 1
ATOM 745 C CA . GLN A 1 92 ? 4.655 -3.258 -4.200 1.00 90.81 92 GLN A CA 1
ATOM 746 C C . GLN A 1 92 ? 5.737 -2.792 -5.170 1.00 90.81 92 GLN A C 1
ATOM 748 O O . GLN A 1 92 ? 6.481 -1.849 -4.903 1.00 90.81 92 GLN A O 1
ATOM 753 N N . VAL A 1 93 ? 5.812 -3.479 -6.302 1.00 90.06 93 VAL A N 1
ATOM 754 C CA . VAL A 1 93 ? 6.700 -3.179 -7.417 1.00 90.06 93 VAL A CA 1
ATOM 755 C C . VAL A 1 93 ? 5.860 -2.595 -8.532 1.00 90.06 93 VAL A C 1
ATOM 757 O O . VAL A 1 93 ? 4.860 -3.191 -8.929 1.00 90.06 93 VAL A O 1
ATOM 760 N N . SER A 1 94 ? 6.279 -1.454 -9.065 1.00 88.25 94 SER A N 1
ATOM 761 C CA . SER A 1 94 ? 5.685 -0.899 -10.278 1.00 88.25 94 SER A CA 1
ATOM 762 C C . SER A 1 94 ? 6.760 -0.408 -11.238 1.00 88.25 94 SER A C 1
ATOM 764 O O . SER A 1 94 ? 7.761 0.171 -10.828 1.00 88.25 94 SER A O 1
ATOM 766 N N . ASN A 1 95 ? 6.557 -0.659 -12.526 1.00 85.62 95 ASN A N 1
ATOM 767 C CA . ASN A 1 95 ? 7.359 -0.117 -13.613 1.00 85.62 95 ASN A CA 1
ATOM 768 C C . ASN A 1 95 ? 6.425 0.313 -14.735 1.00 85.62 95 ASN A C 1
ATOM 770 O O . ASN A 1 95 ? 5.521 -0.430 -15.120 1.00 85.62 95 ASN A O 1
ATOM 774 N N . SER A 1 96 ? 6.669 1.493 -15.292 1.00 79.88 96 SER A N 1
ATOM 775 C CA . SER A 1 96 ? 6.022 1.927 -16.525 1.00 79.88 96 SER A CA 1
ATOM 776 C C . SER A 1 96 ? 7.078 2.396 -17.506 1.00 79.88 96 SER A C 1
ATOM 778 O O . SER A 1 96 ? 7.761 3.394 -17.273 1.00 79.88 96 SER A O 1
ATOM 780 N N . GLU A 1 97 ? 7.175 1.702 -18.636 1.00 67.62 97 GLU A N 1
ATOM 781 C CA . GLU A 1 97 ? 8.143 2.034 -19.683 1.00 67.62 97 GLU A CA 1
ATOM 782 C C . GLU A 1 97 ? 7.778 3.330 -20.423 1.00 67.62 97 GLU A C 1
ATOM 784 O O . GLU A 1 97 ? 8.644 4.004 -20.981 1.00 67.62 97 GLU A O 1
ATOM 789 N N . ILE A 1 98 ? 6.488 3.689 -20.422 1.00 59.53 98 ILE A N 1
ATOM 790 C CA . ILE A 1 98 ? 5.942 4.768 -21.253 1.00 59.53 98 ILE A CA 1
ATOM 791 C C . ILE A 1 98 ? 5.636 6.024 -20.433 1.00 59.53 98 ILE A C 1
ATOM 793 O O . ILE A 1 98 ? 6.044 7.112 -20.837 1.00 59.53 98 ILE A O 1
ATOM 797 N N . ARG A 1 99 ? 4.916 5.900 -19.306 1.00 57.31 99 ARG A N 1
ATOM 798 C CA . ARG A 1 99 ? 4.385 7.067 -18.577 1.00 57.31 99 ARG A CA 1
ATOM 799 C C . ARG A 1 99 ? 5.416 7.696 -17.651 1.00 57.31 99 ARG A C 1
ATOM 801 O O . ARG A 1 99 ? 5.710 8.878 -17.786 1.00 57.31 99 ARG A O 1
ATOM 808 N N . GLU A 1 100 ? 5.953 6.909 -16.724 1.00 58.28 100 GLU A N 1
ATOM 809 C CA . GLU A 1 100 ? 6.781 7.449 -15.636 1.00 58.28 100 GLU A CA 1
ATOM 810 C C . GLU A 1 100 ? 8.276 7.181 -15.823 1.00 58.28 100 GLU A C 1
ATOM 812 O O . GLU A 1 100 ? 9.085 7.880 -15.220 1.00 58.28 100 GLU A O 1
ATOM 817 N N . LYS A 1 101 ? 8.663 6.229 -16.693 1.00 63.94 101 LYS A N 1
ATOM 818 C CA . LYS A 1 101 ? 10.067 5.833 -16.934 1.00 63.94 101 LYS A CA 1
ATOM 819 C C . LYS A 1 101 ? 10.844 5.650 -15.628 1.00 63.94 101 LYS A C 1
ATOM 821 O O . LYS A 1 101 ? 12.033 5.983 -15.538 1.00 63.94 101 LYS A O 1
ATOM 826 N N . SER A 1 102 ? 10.158 5.096 -14.638 1.00 72.25 102 SER A N 1
ATOM 827 C CA . SER A 1 102 ? 10.666 4.851 -13.302 1.00 72.25 102 SER A CA 1
ATOM 828 C C . SER A 1 102 ? 10.157 3.513 -12.796 1.00 72.25 102 SER A C 1
ATOM 830 O O . SER A 1 102 ? 9.063 3.062 -13.142 1.00 72.25 102 SER A O 1
ATOM 832 N N . ILE A 1 103 ? 11.000 2.898 -11.984 1.00 80.75 103 ILE A N 1
ATOM 833 C CA . ILE A 1 103 ? 10.744 1.682 -11.241 1.00 80.75 103 ILE A CA 1
ATOM 834 C C . ILE A 1 103 ? 10.584 2.089 -9.781 1.00 80.75 103 ILE A C 1
ATOM 836 O O . ILE A 1 103 ? 11.473 2.731 -9.210 1.00 80.75 103 ILE A O 1
ATOM 840 N N . PHE A 1 104 ? 9.479 1.676 -9.171 1.00 84.88 104 PHE A N 1
ATOM 841 C CA . PHE A 1 104 ? 9.209 1.904 -7.761 1.00 84.88 104 PHE A CA 1
ATOM 842 C C . PHE A 1 104 ? 9.143 0.590 -7.005 1.00 84.88 104 PHE A C 1
ATOM 844 O O . PHE A 1 104 ? 8.494 -0.358 -7.448 1.00 84.88 104 PHE A O 1
ATOM 851 N N . PHE A 1 105 ? 9.775 0.587 -5.835 1.00 86.50 105 PHE A N 1
ATOM 852 C CA . PHE A 1 105 ? 9.587 -0.427 -4.807 1.00 86.50 105 PHE A CA 1
ATOM 853 C C . PHE A 1 105 ? 9.101 0.270 -3.548 1.00 86.50 105 PHE A C 1
ATOM 855 O O . PHE A 1 105 ? 9.806 1.108 -2.980 1.00 86.50 105 PHE A O 1
ATOM 862 N N . GLU A 1 106 ? 7.893 -0.058 -3.125 1.00 87.69 106 GLU A N 1
ATOM 863 C CA . GLU A 1 106 ? 7.213 0.579 -2.003 1.00 87.69 106 GLU A CA 1
ATOM 864 C C . GLU A 1 106 ? 6.852 -0.486 -0.970 1.00 87.69 106 GLU A C 1
ATOM 866 O O . GLU A 1 106 ? 6.344 -1.551 -1.324 1.00 87.69 106 GLU A O 1
ATOM 871 N N . LEU A 1 107 ? 7.127 -0.214 0.310 1.00 88.56 107 LEU A N 1
ATOM 872 C CA . LEU A 1 107 ? 6.595 -1.054 1.380 1.00 88.56 107 LEU A CA 1
ATOM 873 C C . LEU A 1 107 ? 5.087 -0.868 1.439 1.00 88.56 107 LEU A C 1
ATOM 875 O O . LEU A 1 107 ? 4.588 0.253 1.359 1.00 88.56 107 LEU A O 1
ATOM 879 N N . ILE A 1 108 ? 4.370 -1.964 1.627 1.00 93.00 108 ILE A N 1
ATOM 880 C CA . ILE A 1 108 ? 2.940 -1.942 1.899 1.00 93.00 108 ILE A CA 1
ATOM 881 C C . ILE A 1 108 ? 2.654 -2.682 3.196 1.00 93.00 108 ILE A C 1
ATOM 883 O O . ILE A 1 108 ? 3.345 -3.635 3.554 1.00 93.00 108 ILE A O 1
ATOM 887 N N . TYR A 1 109 ? 1.618 -2.239 3.893 1.00 94.12 109 TYR A N 1
ATOM 888 C CA . TYR A 1 109 ? 1.231 -2.764 5.192 1.00 94.12 109 TYR A CA 1
ATOM 889 C C . TYR A 1 109 ? -0.255 -3.075 5.169 1.00 94.12 109 TYR A C 1
ATOM 891 O O . TYR A 1 109 ? -1.082 -2.167 5.163 1.00 94.12 109 TYR A O 1
ATOM 899 N N . THR A 1 110 ? -0.607 -4.355 5.138 1.00 95.00 110 THR A N 1
ATOM 900 C CA . THR A 1 110 ? -2.004 -4.779 5.226 1.00 95.00 110 THR A CA 1
ATOM 901 C C . THR A 1 110 ? -2.353 -5.011 6.683 1.00 95.00 110 THR A C 1
ATOM 903 O O . THR A 1 110 ? -1.897 -5.977 7.293 1.00 95.00 110 THR A O 1
ATOM 906 N N . ILE A 1 111 ? -3.151 -4.105 7.239 1.00 95.44 111 ILE A N 1
ATOM 907 C CA . ILE A 1 111 ? -3.650 -4.185 8.609 1.00 95.44 111 ILE A CA 1
ATOM 908 C C . ILE A 1 111 ? -4.912 -5.037 8.585 1.00 95.44 111 ILE A C 1
ATOM 910 O O . ILE A 1 111 ? -5.806 -4.780 7.778 1.00 95.44 111 ILE A O 1
ATOM 914 N N . LYS A 1 112 ? -4.982 -6.039 9.457 1.00 94.94 112 LYS A N 1
ATOM 915 C CA . LYS A 1 112 ? -6.123 -6.946 9.596 1.00 94.94 112 LYS A CA 1
ATOM 916 C C . LYS A 1 112 ? -6.608 -6.948 11.031 1.00 94.94 112 LYS A C 1
ATOM 918 O O . LYS A 1 112 ? -5.788 -6.988 11.946 1.00 94.94 112 LYS A O 1
ATOM 923 N N . ASP A 1 113 ? -7.918 -6.929 11.229 1.00 93.88 113 ASP A N 1
ATOM 924 C CA . ASP A 1 113 ? -8.511 -7.207 12.534 1.00 93.88 113 ASP A CA 1
ATOM 925 C C . ASP A 1 113 ? -8.821 -8.705 12.714 1.00 93.88 113 ASP A C 1
ATOM 927 O O . ASP A 1 113 ? -8.673 -9.526 11.802 1.00 93.88 113 ASP A O 1
ATOM 931 N N . LYS A 1 114 ? -9.293 -9.071 13.910 1.00 89.12 114 LYS A N 1
ATOM 932 C CA . LYS A 1 114 ? -9.722 -10.445 14.234 1.00 89.12 114 LYS A CA 1
ATOM 933 C C . LYS A 1 114 ? -10.898 -10.944 13.387 1.00 89.12 114 LYS A C 1
ATOM 935 O O . LYS A 1 114 ? -11.049 -12.152 13.219 1.00 89.12 114 LYS A O 1
ATOM 940 N N . SER A 1 115 ? -11.710 -10.034 12.859 1.00 88.06 115 SER A N 1
ATOM 941 C CA . SER A 1 115 ? -12.854 -10.323 11.989 1.00 88.06 115 SER A CA 1
ATOM 942 C C . SER A 1 115 ? -12.453 -10.437 10.512 1.00 88.06 115 SER A C 1
ATOM 944 O O . SER A 1 115 ? -13.313 -10.647 9.659 1.00 88.06 115 SER A O 1
ATOM 946 N N . ARG A 1 116 ? -11.150 -10.342 10.205 1.00 88.44 116 ARG A N 1
ATOM 947 C CA . ARG A 1 116 ? -10.557 -10.333 8.859 1.00 88.44 116 ARG A CA 1
ATOM 948 C C . ARG A 1 116 ? -10.933 -9.127 7.995 1.00 88.44 116 ARG A C 1
ATOM 950 O O . ARG A 1 116 ? -10.675 -9.155 6.790 1.00 88.44 116 ARG A O 1
ATOM 957 N N . VAL A 1 117 ? -11.473 -8.061 8.585 1.00 93.19 117 VAL A N 1
ATOM 958 C CA . VAL A 1 117 ? -11.553 -6.756 7.920 1.00 93.19 117 VAL A CA 1
ATOM 959 C C . VAL A 1 117 ? -10.126 -6.271 7.702 1.00 93.19 117 VAL A C 1
ATOM 961 O O . VAL A 1 117 ? -9.293 -6.362 8.609 1.00 93.19 117 VAL A O 1
ATOM 964 N N . LYS A 1 118 ? -9.822 -5.796 6.490 1.00 94.88 118 LYS A N 1
ATOM 965 C CA . LYS A 1 118 ? -8.459 -5.407 6.135 1.00 94.88 118 LYS A CA 1
ATOM 966 C C . LYS A 1 118 ? -8.395 -4.155 5.277 1.00 94.88 118 LYS A C 1
ATOM 968 O O . LYS A 1 118 ? -9.232 -3.943 4.412 1.00 94.88 118 LYS A O 1
ATOM 973 N N . ALA A 1 119 ? -7.343 -3.378 5.466 1.00 95.31 119 ALA A N 1
ATOM 974 C CA . ALA A 1 119 ? -6.982 -2.300 4.556 1.00 95.31 119 ALA A CA 1
ATOM 975 C C . ALA A 1 119 ? -5.461 -2.240 4.416 1.00 95.31 119 ALA A C 1
ATOM 977 O O . ALA A 1 119 ? -4.720 -2.604 5.336 1.00 95.31 119 ALA A O 1
ATOM 978 N N . THR A 1 120 ? -4.996 -1.805 3.255 1.00 95.31 120 THR A N 1
ATOM 979 C CA . THR A 1 120 ? -3.585 -1.746 2.901 1.00 95.31 120 THR A CA 1
ATOM 980 C C . THR A 1 120 ? -3.119 -0.298 2.896 1.00 95.31 120 THR A C 1
ATOM 982 O O . THR A 1 120 ? -3.620 0.549 2.168 1.00 95.31 120 THR A O 1
ATOM 985 N N . ALA A 1 121 ? -2.112 -0.007 3.705 1.00 93.56 121 ALA A N 1
ATOM 986 C CA . ALA A 1 121 ? -1.415 1.266 3.723 1.00 93.56 121 ALA A CA 1
ATOM 987 C C . ALA A 1 121 ? -0.166 1.185 2.835 1.00 93.56 121 ALA A C 1
ATOM 989 O O . ALA A 1 121 ? 0.538 0.171 2.852 1.00 93.56 121 ALA A O 1
ATOM 990 N N . ILE A 1 122 ? 0.135 2.247 2.086 1.00 88.62 122 ILE A N 1
ATOM 991 C CA . ILE A 1 122 ? 1.414 2.372 1.370 1.00 88.62 122 ILE A CA 1
ATOM 992 C C . ILE A 1 122 ? 2.392 3.156 2.233 1.00 88.62 122 ILE A C 1
ATOM 994 O O . ILE A 1 122 ? 2.130 4.287 2.641 1.00 88.62 122 ILE A O 1
ATOM 998 N N . GLY A 1 123 ? 3.514 2.518 2.521 1.00 80.06 123 GLY A N 1
ATOM 999 C CA . GLY A 1 123 ? 4.611 3.048 3.298 1.00 80.06 123 GLY A CA 1
ATOM 1000 C C . GLY A 1 123 ? 5.625 3.841 2.493 1.00 80.06 123 GLY A C 1
ATOM 1001 O O . GLY A 1 123 ? 5.366 4.370 1.414 1.00 80.06 123 GLY A O 1
ATOM 1002 N N . ASN A 1 124 ? 6.835 3.877 3.046 1.00 72.56 124 ASN A N 1
ATOM 1003 C CA . ASN A 1 124 ? 7.973 4.516 2.412 1.00 72.56 124 ASN A CA 1
ATOM 1004 C C . ASN A 1 124 ? 8.345 3.816 1.101 1.00 72.56 124 ASN A C 1
ATOM 1006 O O . ASN A 1 124 ? 8.334 2.585 0.982 1.00 72.56 124 ASN A O 1
ATOM 1010 N N . ARG A 1 125 ? 8.754 4.635 0.134 1.00 78.69 125 ARG A N 1
ATOM 1011 C CA . ARG A 1 125 ? 9.405 4.175 -1.085 1.00 78.69 125 ARG A CA 1
ATOM 1012 C C . ARG A 1 125 ? 10.837 3.760 -0.756 1.00 78.69 125 ARG A C 1
ATOM 1014 O O . ARG A 1 125 ? 11.644 4.587 -0.344 1.00 78.69 125 ARG A O 1
ATOM 1021 N N . ILE A 1 126 ? 11.132 2.479 -0.939 1.00 75.81 126 ILE A N 1
ATOM 1022 C CA . ILE A 1 126 ? 12.452 1.873 -0.719 1.00 75.81 126 ILE A CA 1
ATOM 1023 C C . ILE A 1 126 ? 13.379 2.228 -1.881 1.00 75.81 126 ILE A C 1
ATOM 1025 O O . ILE A 1 126 ? 14.556 2.535 -1.697 1.00 75.81 126 ILE A O 1
ATOM 1029 N N . LEU A 1 127 ? 12.837 2.181 -3.097 1.00 75.44 127 LEU A N 1
ATOM 1030 C CA . LEU A 1 127 ? 13.568 2.493 -4.309 1.00 75.44 127 LEU A CA 1
ATOM 1031 C C . LEU A 1 127 ? 12.709 3.346 -5.230 1.00 75.44 127 LEU A C 1
ATOM 1033 O O . LEU A 1 127 ? 11.576 2.997 -5.555 1.00 75.44 127 LEU A O 1
ATOM 1037 N N . ASP A 1 128 ? 13.315 4.439 -5.675 1.00 78.75 128 ASP A N 1
ATOM 1038 C CA . ASP A 1 128 ? 12.894 5.225 -6.823 1.00 78.75 128 ASP A CA 1
ATOM 1039 C C . ASP A 1 128 ? 14.042 5.182 -7.833 1.00 78.75 128 ASP A C 1
ATOM 1041 O O . ASP A 1 128 ? 15.112 5.757 -7.594 1.00 78.75 128 ASP A O 1
ATOM 1045 N N . ALA A 1 129 ? 13.879 4.394 -8.893 1.00 73.56 129 ALA A N 1
ATOM 1046 C CA . ALA A 1 129 ? 14.898 4.208 -9.914 1.00 73.56 129 ALA A CA 1
ATOM 1047 C C . ALA A 1 129 ? 14.384 4.659 -11.276 1.00 73.56 129 ALA A C 1
ATOM 1049 O O . ALA A 1 129 ? 13.533 4.021 -11.883 1.00 73.56 129 ALA A O 1
ATOM 1050 N N . THR A 1 130 ? 14.955 5.738 -11.796 1.00 72.75 130 THR A N 1
ATOM 1051 C CA . THR A 1 130 ? 14.693 6.193 -13.159 1.00 72.75 130 THR A CA 1
ATOM 1052 C C . THR A 1 130 ? 15.368 5.261 -14.164 1.00 72.75 130 THR A C 1
ATOM 1054 O O . THR A 1 130 ? 16.446 4.717 -13.906 1.00 72.75 130 THR A O 1
ATOM 1057 N N . HIS A 1 131 ? 14.794 5.141 -15.363 1.00 67.81 131 HIS A N 1
ATOM 1058 C CA . HIS A 1 131 ? 15.333 4.307 -16.452 1.00 67.81 131 HIS A CA 1
ATOM 1059 C C . HIS A 1 131 ? 16.714 4.760 -16.980 1.00 67.81 131 HIS A C 1
ATOM 1061 O O . HIS A 1 131 ? 17.284 4.138 -17.873 1.00 67.81 131 HIS A O 1
ATOM 1067 N N . GLY A 1 132 ? 17.279 5.844 -16.438 1.00 62.03 132 GLY A N 1
ATOM 1068 C CA . GLY A 1 132 ? 18.650 6.285 -16.709 1.00 62.03 132 GLY A CA 1
ATOM 1069 C C . GLY A 1 132 ? 19.694 5.777 -15.707 1.00 62.03 132 GLY A C 1
ATOM 1070 O O . GLY A 1 132 ? 20.893 5.913 -15.961 1.00 62.03 132 GLY A O 1
ATOM 1071 N N . MET A 1 133 ? 19.284 5.203 -14.568 1.00 70.75 133 MET A N 1
ATOM 1072 C CA . MET A 1 133 ? 20.226 4.631 -13.596 1.00 70.75 133 MET A CA 1
ATOM 1073 C C . MET A 1 133 ? 20.940 3.413 -14.178 1.00 70.75 133 MET A C 1
ATOM 1075 O O . MET A 1 133 ? 20.509 2.864 -15.187 1.00 70.75 133 MET A O 1
ATOM 1079 N N . ARG A 1 134 ? 22.056 2.982 -13.580 1.00 72.81 134 ARG A N 1
ATOM 1080 C CA . ARG A 1 134 ? 22.730 1.735 -13.971 1.00 72.81 134 ARG A CA 1
ATOM 1081 C C . ARG A 1 134 ? 22.160 0.544 -13.196 1.00 72.81 134 ARG A C 1
ATOM 1083 O O . ARG A 1 134 ? 21.759 0.706 -12.045 1.00 72.81 134 ARG A O 1
ATOM 1090 N N . ILE A 1 135 ? 22.169 -0.637 -13.813 1.00 70.31 135 ILE A N 1
ATOM 1091 C CA . ILE A 1 135 ? 21.613 -1.868 -13.238 1.00 70.31 135 ILE A CA 1
ATOM 1092 C C . ILE A 1 135 ? 22.301 -2.226 -11.918 1.00 70.31 135 ILE A C 1
ATOM 1094 O O . ILE A 1 135 ? 21.639 -2.623 -10.966 1.00 70.31 135 ILE A O 1
ATOM 1098 N N . GLU A 1 136 ? 23.608 -1.979 -11.816 1.00 75.00 136 GLU A N 1
ATOM 1099 C CA . GLU A 1 136 ? 24.401 -2.228 -10.614 1.00 75.00 136 GLU A CA 1
ATOM 1100 C C . GLU A 1 136 ? 23.949 -1.323 -9.461 1.00 75.00 136 GLU A C 1
ATOM 1102 O O . GLU A 1 136 ? 23.907 -1.750 -8.312 1.00 75.00 136 GLU A O 1
ATOM 1107 N N . THR A 1 137 ? 23.555 -0.082 -9.768 1.00 75.25 137 THR A N 1
ATOM 1108 C CA . THR A 1 137 ? 23.018 0.871 -8.786 1.00 75.25 137 THR A CA 1
ATOM 1109 C C . THR A 1 137 ? 21.624 0.473 -8.313 1.00 75.25 137 THR A C 1
ATOM 1111 O O . THR A 1 137 ? 21.304 0.629 -7.139 1.00 75.25 137 THR A O 1
ATOM 1114 N N . ILE A 1 138 ? 20.784 -0.033 -9.215 1.00 74.69 138 ILE A N 1
ATOM 1115 C CA . ILE A 1 138 ? 19.451 -0.531 -8.859 1.00 74.69 138 ILE A CA 1
ATOM 1116 C C . ILE A 1 138 ? 19.599 -1.782 -7.987 1.00 74.69 138 ILE A C 1
ATOM 1118 O O . ILE A 1 138 ? 19.018 -1.848 -6.907 1.00 74.69 138 ILE A O 1
ATOM 1122 N N . SER A 1 139 ? 20.444 -2.728 -8.405 1.00 72.88 139 SER A N 1
ATOM 1123 C CA . SER A 1 139 ? 20.717 -3.958 -7.663 1.00 72.88 139 SER A CA 1
ATOM 1124 C C . SER A 1 139 ? 21.269 -3.674 -6.267 1.00 72.88 139 SER A C 1
ATOM 1126 O O . SER A 1 139 ? 20.772 -4.246 -5.305 1.00 72.88 139 SER A O 1
ATOM 1128 N N . SER A 1 140 ? 22.243 -2.768 -6.126 1.00 76.06 140 SER A N 1
ATOM 1129 C CA . SER A 1 140 ? 22.836 -2.458 -4.817 1.00 76.06 140 SER A CA 1
ATOM 1130 C C . SER A 1 140 ? 21.866 -1.768 -3.859 1.00 76.06 140 SER A C 1
ATOM 1132 O O . SER A 1 140 ? 21.985 -1.919 -2.645 1.00 76.06 140 SER A O 1
ATOM 1134 N N . ARG A 1 141 ? 20.886 -1.019 -4.379 1.00 75.56 141 ARG A N 1
ATOM 1135 C CA . ARG A 1 141 ? 19.815 -0.437 -3.558 1.00 75.56 141 ARG A CA 1
ATOM 1136 C C . ARG A 1 141 ? 18.789 -1.484 -3.136 1.00 75.56 141 ARG A C 1
ATOM 1138 O O . ARG A 1 141 ? 18.315 -1.425 -2.008 1.00 75.56 141 ARG A O 1
ATOM 1145 N N . LEU A 1 142 ? 18.478 -2.442 -4.008 1.00 72.69 142 LEU A N 1
ATOM 1146 C CA . LEU A 1 142 ? 17.541 -3.528 -3.710 1.00 72.69 142 LEU A CA 1
ATOM 1147 C C . LEU A 1 142 ? 18.064 -4.523 -2.670 1.00 72.69 142 LEU A C 1
ATOM 1149 O O . LEU A 1 142 ? 17.258 -5.174 -2.018 1.00 72.69 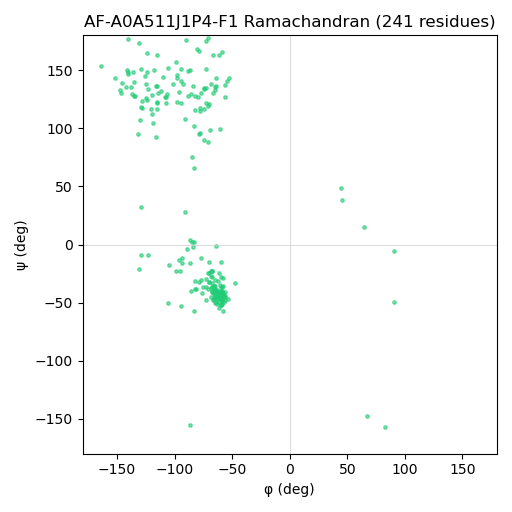142 LEU A O 1
ATOM 1153 N N . THR A 1 143 ? 19.381 -4.625 -2.484 1.00 69.75 143 THR A N 1
ATOM 1154 C CA . THR A 1 143 ? 20.001 -5.517 -1.490 1.00 69.75 143 THR A CA 1
ATOM 1155 C C . THR A 1 143 ? 20.094 -4.922 -0.082 1.00 69.75 143 THR A C 1
ATOM 1157 O O . THR A 1 143 ? 20.658 -5.551 0.807 1.00 69.75 143 THR A O 1
ATOM 1160 N N . ARG A 1 144 ? 19.584 -3.705 0.159 1.00 72.56 144 ARG A N 1
ATOM 1161 C CA . ARG A 1 144 ? 19.641 -3.047 1.480 1.00 72.56 144 ARG A CA 1
ATOM 1162 C C . ARG A 1 144 ? 18.504 -3.512 2.396 1.00 72.56 144 ARG A C 1
ATOM 1164 O O . ARG A 1 144 ? 17.605 -2.751 2.742 1.00 72.56 144 ARG A O 1
ATOM 1171 N N . PHE A 1 145 ? 18.537 -4.784 2.773 1.00 65.94 145 PHE A N 1
ATOM 1172 C CA . PHE A 1 145 ? 17.465 -5.460 3.508 1.00 65.94 145 PHE A CA 1
ATOM 1173 C C . PHE A 1 145 ? 17.299 -5.004 4.962 1.00 65.94 145 PHE A C 1
ATOM 1175 O O . PHE A 1 145 ? 16.171 -4.923 5.450 1.00 65.94 145 PHE A O 1
ATOM 1182 N N . GLU A 1 146 ? 18.388 -4.622 5.631 1.00 65.81 146 GLU A N 1
ATOM 1183 C CA . GLU A 1 146 ? 18.352 -4.061 6.991 1.00 65.81 146 GLU A CA 1
ATOM 1184 C C . GLU A 1 146 ? 17.479 -2.797 7.072 1.00 65.81 146 GLU A C 1
ATOM 1186 O O . GLU A 1 146 ? 16.744 -2.588 8.042 1.00 65.81 146 GLU A O 1
ATOM 1191 N N . ASP A 1 147 ? 17.486 -1.985 6.011 1.00 74.50 147 ASP A N 1
ATOM 1192 C CA . ASP A 1 147 ? 16.671 -0.774 5.931 1.00 74.50 147 ASP A CA 1
ATOM 1193 C C . ASP A 1 147 ? 15.169 -1.106 5.840 1.00 74.50 147 ASP A C 1
ATOM 1195 O O . ASP A 1 147 ? 14.342 -0.323 6.312 1.00 74.50 147 ASP A O 1
ATOM 1199 N N . LEU A 1 148 ? 14.797 -2.275 5.298 1.00 75.75 148 LEU A N 1
ATOM 1200 C CA . LEU A 1 148 ? 13.402 -2.719 5.183 1.00 75.75 148 LEU A CA 1
ATOM 1201 C C . LEU A 1 148 ? 12.809 -3.132 6.524 1.00 75.75 148 LEU A C 1
ATOM 1203 O O . LEU A 1 148 ? 11.702 -2.708 6.860 1.00 75.75 148 LEU A O 1
ATOM 1207 N N . ASP A 1 149 ? 13.529 -3.953 7.292 1.00 78.94 149 ASP A N 1
ATOM 1208 C CA . ASP A 1 149 ? 13.074 -4.394 8.615 1.00 78.94 149 ASP A CA 1
ATOM 1209 C C . ASP A 1 149 ? 12.955 -3.200 9.571 1.00 78.94 149 ASP A C 1
ATOM 1211 O O . ASP A 1 149 ? 11.930 -3.025 10.239 1.00 78.94 149 ASP A O 1
ATOM 1215 N N . LYS A 1 150 ? 13.957 -2.310 9.559 1.00 83.50 150 LYS A N 1
ATOM 1216 C CA . LYS A 1 150 ? 13.920 -1.063 10.326 1.00 83.50 150 LYS A CA 1
ATOM 1217 C C . LYS A 1 150 ? 12.735 -0.185 9.919 1.00 83.50 150 LYS A C 1
ATOM 1219 O O . LYS A 1 150 ? 11.945 0.187 10.788 1.00 83.50 150 LYS A O 1
ATOM 1224 N N . SER A 1 151 ? 12.567 0.088 8.622 1.00 83.56 151 SER A N 1
ATOM 1225 C CA . SER A 1 151 ? 11.458 0.910 8.112 1.00 83.56 151 SER A CA 1
ATOM 1226 C C . SER A 1 151 ? 10.094 0.320 8.470 1.00 83.56 151 SER A C 1
ATOM 1228 O O . SER A 1 151 ? 9.186 1.054 8.853 1.00 83.56 151 SER A O 1
ATOM 1230 N N . SER A 1 152 ? 9.959 -1.007 8.399 1.00 85.06 152 SER A N 1
ATOM 1231 C CA . SER A 1 152 ? 8.717 -1.701 8.743 1.00 85.06 152 SER A CA 1
ATOM 1232 C C . SER A 1 152 ? 8.377 -1.557 10.224 1.00 85.06 152 SER A C 1
ATOM 1234 O O . SER A 1 152 ? 7.248 -1.220 10.579 1.00 85.06 152 SER A O 1
ATOM 1236 N N . LYS A 1 153 ? 9.364 -1.748 11.107 1.00 86.62 153 LYS A N 1
ATOM 1237 C CA . LYS A 1 153 ? 9.189 -1.564 12.555 1.00 86.62 153 LYS A CA 1
ATOM 1238 C C . LYS A 1 153 ? 8.872 -0.115 12.915 1.00 86.62 153 LYS A C 1
ATOM 1240 O O . LYS A 1 153 ? 8.041 0.119 13.789 1.00 86.62 153 LYS A O 1
ATOM 1245 N N . GLU A 1 154 ? 9.528 0.848 12.273 1.00 87.62 154 GLU A N 1
ATOM 1246 C CA . GLU A 1 154 ? 9.268 2.276 12.482 1.00 87.62 154 GLU A CA 1
ATOM 1247 C C . GLU A 1 154 ? 7.857 2.664 12.035 1.00 87.62 154 GLU A C 1
ATOM 1249 O O . GLU A 1 154 ? 7.150 3.328 12.792 1.00 87.62 154 GLU A O 1
ATOM 1254 N N . PHE A 1 155 ? 7.409 2.183 10.871 1.00 89.19 155 PHE A N 1
ATOM 1255 C CA . PHE A 1 155 ? 6.047 2.420 10.400 1.00 89.19 155 PHE A CA 1
ATOM 1256 C C . PHE A 1 155 ? 5.007 1.869 11.376 1.00 89.19 155 PHE A C 1
ATOM 1258 O O . PHE A 1 155 ? 4.132 2.611 11.814 1.00 89.19 155 PHE A O 1
ATOM 1265 N N . VAL A 1 156 ? 5.131 0.596 11.773 1.00 89.44 156 VAL A N 1
ATOM 1266 C CA . VAL A 1 156 ? 4.185 -0.048 12.700 1.00 89.44 156 VAL A CA 1
ATOM 1267 C C . VAL A 1 156 ? 4.133 0.688 14.041 1.00 89.44 156 VAL A C 1
ATOM 1269 O O . VAL A 1 156 ? 3.049 0.886 14.585 1.00 89.44 156 VAL A O 1
ATOM 1272 N N . LYS A 1 157 ? 5.279 1.152 14.559 1.00 89.12 157 LYS A N 1
ATOM 1273 C CA . LYS A 1 157 ? 5.333 1.979 15.778 1.00 89.12 157 LYS A CA 1
ATOM 1274 C C . LYS A 1 157 ? 4.654 3.340 15.617 1.00 89.12 157 LYS A C 1
ATOM 1276 O O . LYS A 1 157 ? 4.161 3.876 16.604 1.00 89.12 157 LYS A O 1
ATOM 1281 N N . GLY A 1 158 ? 4.657 3.901 14.411 1.00 87.88 158 GLY A N 1
ATOM 1282 C CA . GLY A 1 158 ? 4.009 5.173 14.099 1.00 87.88 158 GLY A CA 1
ATOM 1283 C C . GLY A 1 158 ? 2.487 5.088 13.960 1.00 87.88 158 GLY A C 1
ATOM 1284 O O . GLY A 1 158 ? 1.835 6.130 13.914 1.00 87.88 158 GLY A O 1
ATOM 1285 N N . ILE A 1 159 ? 1.907 3.883 13.894 1.00 90.31 159 ILE A N 1
ATOM 1286 C CA . ILE A 1 159 ? 0.456 3.712 13.785 1.00 90.31 159 ILE A CA 1
ATOM 1287 C C . ILE A 1 159 ? -0.212 4.042 15.122 1.00 90.31 159 ILE A C 1
ATOM 1289 O O . ILE A 1 159 ? 0.018 3.387 16.141 1.00 90.31 159 ILE A O 1
ATOM 1293 N N . ASP A 1 160 ? -1.123 5.013 15.097 1.00 89.25 160 ASP A N 1
ATOM 1294 C CA . ASP A 1 160 ? -1.988 5.319 16.232 1.00 89.25 160 ASP A CA 1
ATOM 1295 C C . ASP A 1 160 ? -3.148 4.311 16.310 1.00 89.25 160 ASP A C 1
ATOM 1297 O O . ASP A 1 160 ? -4.190 4.455 15.666 1.00 89.25 160 ASP A O 1
ATOM 1301 N N . ILE A 1 161 ? -2.960 3.268 17.122 1.00 87.62 161 ILE A N 1
ATOM 1302 C CA . ILE A 1 161 ? -3.916 2.161 17.291 1.00 87.62 161 ILE A CA 1
ATOM 1303 C C . ILE A 1 161 ? -5.295 2.654 17.760 1.00 87.62 161 ILE A C 1
ATOM 1305 O O . ILE A 1 161 ? -6.313 2.034 17.437 1.00 87.62 161 ILE A O 1
ATOM 1309 N N . ALA A 1 162 ? -5.373 3.772 18.491 1.00 84.94 162 ALA A N 1
ATOM 1310 C CA . ALA A 1 162 ? -6.657 4.310 18.937 1.00 84.94 162 ALA A CA 1
ATOM 1311 C C . ALA A 1 162 ? -7.554 4.697 17.749 1.00 84.94 162 ALA A C 1
ATOM 1313 O O . ALA A 1 162 ? -8.770 4.528 17.821 1.00 84.94 162 ALA A O 1
ATOM 1314 N N . ARG A 1 163 ? -6.967 5.120 16.621 1.00 85.25 163 ARG A N 1
ATOM 1315 C CA . ARG A 1 163 ? -7.707 5.467 15.392 1.00 85.25 163 ARG A CA 1
ATOM 1316 C C . ARG A 1 163 ? -8.325 4.260 14.696 1.00 85.25 163 ARG A C 1
ATOM 1318 O O . ARG A 1 163 ? -9.293 4.418 13.963 1.00 85.25 163 ARG A O 1
ATOM 1325 N N . LEU A 1 164 ? -7.768 3.072 14.917 1.00 87.75 164 LEU A N 1
ATOM 1326 C CA . LEU A 1 164 ? -8.325 1.822 14.404 1.00 87.75 164 LEU A CA 1
ATOM 1327 C C . LEU A 1 164 ? -9.462 1.312 15.295 1.00 87.75 164 LEU A C 1
ATOM 1329 O O . LEU A 1 164 ? -10.460 0.821 14.787 1.00 87.75 164 LEU A O 1
ATOM 1333 N N . ASN A 1 165 ? -9.328 1.451 16.617 1.00 83.38 165 ASN A N 1
ATOM 1334 C CA . ASN A 1 165 ? -10.323 0.957 17.577 1.00 83.38 165 ASN A CA 1
ATOM 1335 C C . ASN A 1 165 ? -11.568 1.838 17.690 1.00 83.38 165 ASN A C 1
ATOM 1337 O O . ASN A 1 165 ? -12.642 1.340 18.030 1.00 83.38 165 ASN A O 1
ATOM 1341 N N . ASN A 1 166 ? -11.420 3.143 17.478 1.00 86.00 166 ASN A N 1
ATOM 1342 C CA . ASN A 1 166 ? -12.505 4.080 17.699 1.00 86.00 166 ASN A CA 1
ATOM 1343 C C . ASN A 1 166 ? -13.416 4.154 16.475 1.00 86.00 166 ASN A C 1
ATOM 1345 O O . ASN A 1 166 ? -12.967 4.246 15.331 1.00 86.00 166 ASN A O 1
ATOM 1349 N N . LYS A 1 167 ? -14.720 4.154 16.749 1.00 89.38 167 LYS A N 1
ATOM 1350 C CA . LYS A 1 167 ? -15.742 4.482 15.758 1.00 89.38 167 LYS A CA 1
ATOM 1351 C C . LYS A 1 167 ? -15.556 5.931 15.326 1.00 89.38 167 LYS A C 1
ATOM 1353 O O . LYS A 1 167 ? -15.327 6.795 16.172 1.00 89.38 167 LYS A O 1
ATOM 1358 N N . LEU A 1 168 ? -15.650 6.164 14.025 1.00 88.75 168 LEU A N 1
ATOM 1359 C CA . LEU A 1 168 ? -15.523 7.495 13.459 1.00 88.75 168 LEU A CA 1
ATOM 1360 C C . LEU A 1 168 ? -16.784 8.308 13.746 1.00 88.75 168 LEU A C 1
ATOM 1362 O O . LEU A 1 168 ? -17.900 7.816 13.561 1.00 88.75 168 LEU A O 1
ATOM 1366 N N . ASP A 1 169 ? -16.601 9.551 14.180 1.00 87.75 169 ASP A N 1
ATOM 1367 C CA . ASP A 1 169 ? -17.696 10.515 14.264 1.00 87.75 169 ASP A CA 1
ATOM 1368 C C . ASP A 1 169 ? -18.003 11.148 12.890 1.00 87.75 169 ASP A C 1
ATOM 1370 O O . ASP A 1 169 ? -17.256 11.000 11.916 1.00 87.75 169 ASP A O 1
ATOM 1374 N N . GLU A 1 170 ? -19.128 11.863 12.797 1.00 85.00 170 GLU A N 1
ATOM 1375 C CA . GLU A 1 170 ? -19.567 12.496 11.547 1.00 85.00 170 GLU A CA 1
ATOM 1376 C C . GLU A 1 170 ? -18.526 13.489 10.998 1.00 85.00 170 GLU A C 1
ATOM 1378 O O . GLU A 1 170 ? -18.319 13.579 9.786 1.00 85.00 170 GLU A O 1
ATOM 1383 N N . HIS A 1 171 ? -17.835 14.215 11.880 1.00 88.25 171 HIS A N 1
ATOM 1384 C CA . HIS A 1 171 ? -16.818 15.181 11.484 1.00 88.25 171 HIS A CA 1
ATOM 1385 C C . HIS A 1 171 ? -15.594 14.474 10.883 1.00 88.25 171 HIS A C 1
ATOM 1387 O O . HIS A 1 171 ? -15.116 14.863 9.818 1.00 88.25 171 HIS A O 1
ATOM 1393 N N . GLN A 1 172 ? -15.113 13.401 11.510 1.00 89.81 172 GLN A N 1
ATOM 1394 C CA . GLN A 1 172 ? -14.005 12.584 11.016 1.00 89.81 172 GLN A CA 1
ATOM 1395 C C . GLN A 1 172 ? -14.331 11.939 9.667 1.00 89.81 172 GLN A C 1
ATOM 1397 O O . GLN A 1 172 ? -13.502 11.981 8.755 1.00 89.81 172 GLN A O 1
ATOM 1402 N N . LEU A 1 173 ? -15.545 11.402 9.508 1.00 88.69 173 LEU A N 1
ATOM 1403 C CA . LEU A 1 173 ? -16.020 10.873 8.228 1.00 88.69 173 LEU A CA 1
ATOM 1404 C C . LEU A 1 173 ? -16.029 11.956 7.151 1.00 88.69 173 LEU A C 1
ATOM 1406 O O . LEU A 1 173 ? -15.484 11.752 6.066 1.00 88.69 173 LEU A O 1
ATOM 1410 N N . ARG A 1 174 ? -16.577 13.136 7.461 1.00 87.19 174 ARG A N 1
ATOM 1411 C CA . ARG A 1 174 ? -16.590 14.272 6.534 1.00 87.19 174 ARG A CA 1
ATOM 1412 C C . ARG A 1 174 ? -15.178 14.664 6.107 1.00 87.19 174 ARG A C 1
ATOM 1414 O O . ARG A 1 174 ? -14.939 14.830 4.916 1.00 87.19 174 ARG A O 1
ATOM 1421 N N . VAL A 1 175 ? -14.227 14.735 7.042 1.00 90.56 175 VAL A N 1
ATOM 1422 C CA . VAL A 1 175 ? -12.816 15.015 6.732 1.00 90.56 175 VAL A CA 1
ATOM 1423 C C . VAL A 1 175 ? -12.222 13.958 5.798 1.00 90.56 175 VAL A C 1
ATOM 1425 O O . VAL A 1 175 ? -11.510 14.318 4.856 1.00 90.56 175 VAL A O 1
ATOM 1428 N N . ILE A 1 176 ? -12.504 12.669 6.031 1.00 90.69 176 ILE A N 1
ATOM 1429 C CA . ILE A 1 176 ? -12.052 11.589 5.145 1.00 90.69 176 ILE A CA 1
ATOM 1430 C C . ILE A 1 176 ? -12.571 11.825 3.726 1.00 90.69 176 ILE A C 1
ATOM 1432 O O . ILE A 1 176 ? -11.774 11.959 2.795 1.00 90.69 176 ILE A O 1
ATOM 1436 N N . PHE A 1 177 ? -13.887 11.932 3.553 1.00 89.06 177 PHE A N 1
ATOM 1437 C CA . PHE A 1 177 ? -14.496 12.041 2.227 1.00 89.06 177 PHE A CA 1
ATOM 1438 C C . PHE A 1 177 ? -14.159 13.361 1.515 1.00 89.06 177 PHE A C 1
ATOM 1440 O O . PHE A 1 177 ? -13.941 13.376 0.300 1.00 89.06 177 PHE A O 1
ATOM 1447 N N . ASP A 1 178 ? -14.001 14.462 2.251 1.00 87.62 178 ASP A N 1
ATOM 1448 C CA . ASP A 1 178 ? -13.522 15.734 1.705 1.00 87.62 178 ASP A CA 1
ATOM 1449 C C . ASP A 1 178 ? -12.088 15.618 1.177 1.00 87.62 178 ASP A C 1
ATOM 1451 O O . ASP A 1 178 ? -11.779 16.082 0.078 1.00 87.62 178 ASP A O 1
ATOM 1455 N N . LYS A 1 179 ? -11.186 14.973 1.924 1.00 87.94 179 LYS A N 1
ATOM 1456 C CA . LYS A 1 179 ? -9.804 14.769 1.468 1.00 87.94 179 LYS A CA 1
ATOM 1457 C C . LYS A 1 179 ? -9.724 13.824 0.276 1.00 87.94 179 LYS A C 1
ATOM 1459 O O . LYS A 1 179 ? -8.910 14.051 -0.620 1.00 87.94 179 LYS A O 1
ATOM 1464 N N . LEU A 1 180 ? -10.561 12.790 0.240 1.00 87.38 180 LEU A N 1
ATOM 1465 C CA . LEU A 1 180 ? -10.619 11.860 -0.886 1.00 87.38 180 LEU A CA 1
ATOM 1466 C C . LEU A 1 180 ? -11.158 12.540 -2.154 1.00 87.38 180 LEU A C 1
ATOM 1468 O O . LEU A 1 180 ? -10.588 12.358 -3.230 1.00 87.38 180 LEU A O 1
ATOM 1472 N N . SER A 1 181 ? -12.181 13.389 -2.026 1.00 80.50 181 SER A N 1
ATOM 1473 C CA . SER A 1 181 ? -12.807 14.090 -3.157 1.00 80.50 181 SER A CA 1
ATOM 1474 C C . SER A 1 181 ? -11.956 15.224 -3.748 1.00 80.50 181 SER A C 1
ATOM 1476 O O . SER A 1 181 ? -12.038 15.480 -4.953 1.00 80.50 181 SER A O 1
ATOM 1478 N N . ARG A 1 182 ? -11.112 15.884 -2.939 1.00 74.81 182 ARG A N 1
ATOM 1479 C CA . ARG A 1 182 ? -10.317 17.069 -3.331 1.00 74.81 182 ARG A CA 1
ATOM 1480 C C . ARG A 1 182 ? -8.997 16.778 -4.063 1.00 74.81 182 ARG A C 1
ATOM 1482 O O . ARG A 1 182 ? -8.279 17.725 -4.391 1.00 74.81 182 ARG A O 1
ATOM 1489 N N . GLY A 1 183 ? -8.656 15.519 -4.348 1.00 61.25 183 GLY A N 1
ATOM 1490 C CA . GLY A 1 183 ? -7.410 15.148 -5.035 1.00 61.25 183 GLY A CA 1
ATOM 1491 C C . GLY A 1 183 ? -7.291 15.758 -6.443 1.00 61.25 183 GLY A C 1
ATOM 1492 O O . GLY A 1 183 ? -7.875 15.251 -7.399 1.00 61.25 183 GLY A O 1
ATOM 1493 N N . ARG A 1 184 ? -6.537 16.859 -6.586 1.00 55.56 184 ARG A N 1
ATOM 1494 C CA . ARG A 1 184 ? -6.255 17.527 -7.871 1.00 55.56 184 ARG A CA 1
ATOM 1495 C C . ARG A 1 184 ? -5.184 16.742 -8.647 1.00 55.56 184 ARG A C 1
ATOM 1497 O O . ARG A 1 184 ? -4.121 16.466 -8.105 1.00 55.56 184 ARG A O 1
ATOM 1504 N N . LYS A 1 185 ? -5.467 16.456 -9.925 1.00 51.59 185 LYS A N 1
ATOM 1505 C CA . LYS A 1 185 ? -4.683 15.743 -10.966 1.00 51.59 185 LYS A CA 1
ATOM 1506 C C . LYS A 1 185 ? -4.864 14.224 -11.110 1.00 51.59 185 LYS A C 1
ATOM 1508 O O . LYS A 1 185 ? -5.156 13.826 -12.227 1.00 51.59 185 LYS A O 1
ATOM 1513 N N . ASN A 1 186 ? -4.798 13.419 -10.046 1.00 53.53 186 ASN A N 1
ATOM 1514 C CA . ASN A 1 186 ? -4.952 11.944 -10.112 1.00 53.53 186 ASN A CA 1
ATOM 1515 C C . ASN A 1 186 ? -5.993 11.420 -9.098 1.00 53.53 186 ASN A C 1
ATOM 1517 O O . ASN A 1 186 ? -5.815 10.368 -8.491 1.00 53.53 186 ASN A O 1
ATOM 1521 N N . GLY A 1 187 ? -7.028 12.216 -8.820 1.00 63.66 187 GLY A N 1
ATOM 1522 C CA . GLY A 1 187 ? -8.073 11.841 -7.869 1.00 63.66 187 GLY A CA 1
ATOM 1523 C C . GLY A 1 187 ? -8.990 10.735 -8.394 1.00 63.66 187 GLY A C 1
ATOM 1524 O O . GLY A 1 187 ? -8.890 10.309 -9.541 1.00 63.66 187 GLY A O 1
ATOM 1525 N N . LEU A 1 188 ? -9.933 10.328 -7.548 1.00 79.50 188 LEU A N 1
ATOM 1526 C CA . LEU A 1 188 ? -10.960 9.349 -7.898 1.00 79.50 188 LEU A CA 1
ATOM 1527 C C . LEU A 1 188 ? -11.764 9.791 -9.137 1.00 79.50 188 LEU A C 1
ATOM 1529 O O . LEU A 1 188 ? -12.154 10.963 -9.268 1.00 79.50 188 LEU A O 1
ATOM 1533 N N . SER A 1 189 ? -12.023 8.837 -10.026 1.00 83.69 189 SER A N 1
ATOM 1534 C CA . SER A 1 189 ? -12.913 8.938 -11.181 1.00 83.69 189 SER A CA 1
ATOM 1535 C C . SER A 1 189 ? -14.337 9.293 -10.754 1.00 83.69 189 SER A C 1
ATOM 1537 O O . SER A 1 189 ? -14.699 9.217 -9.579 1.00 83.69 189 SER A O 1
ATOM 1539 N N . SER A 1 190 ? -15.177 9.703 -11.706 1.00 84.50 190 SER A N 1
ATOM 1540 C CA . SER A 1 190 ? -16.592 9.991 -11.432 1.00 84.50 190 SER A CA 1
ATOM 1541 C C . SER A 1 190 ? -17.318 8.775 -10.851 1.00 84.50 190 SER A C 1
ATOM 1543 O O . SER A 1 190 ? -18.064 8.922 -9.885 1.00 84.50 190 SER A O 1
ATOM 1545 N N . TYR A 1 191 ? -17.044 7.583 -11.390 1.00 87.12 191 TYR A N 1
ATOM 1546 C CA . TYR A 1 191 ? -17.571 6.323 -10.874 1.00 87.12 191 TYR A CA 1
ATOM 1547 C C . TYR A 1 191 ? -17.104 6.064 -9.438 1.00 87.12 191 TYR A C 1
ATOM 1549 O O . TYR A 1 191 ? -17.933 5.944 -8.539 1.00 87.12 191 TYR A O 1
ATOM 1557 N N . ALA A 1 192 ? -15.790 6.086 -9.189 1.00 84.62 192 ALA A N 1
ATOM 1558 C CA . ALA A 1 192 ? -15.253 5.847 -7.851 1.00 84.62 192 ALA A CA 1
ATOM 1559 C C . ALA A 1 192 ? -15.749 6.882 -6.825 1.00 84.62 192 ALA A C 1
ATOM 1561 O O . ALA A 1 192 ? -16.012 6.540 -5.675 1.00 84.62 192 ALA A O 1
ATOM 1562 N N . LYS A 1 193 ? -15.944 8.142 -7.237 1.00 85.44 193 LYS A N 1
ATOM 1563 C CA . LYS A 1 193 ? -16.570 9.179 -6.402 1.00 85.44 193 LYS A CA 1
ATOM 1564 C C . LYS A 1 193 ? -18.023 8.856 -6.075 1.00 85.44 193 LYS A C 1
ATOM 1566 O O . LYS A 1 193 ? -18.412 9.013 -4.925 1.00 85.44 193 LYS A O 1
ATOM 1571 N N . SER A 1 194 ? -18.811 8.409 -7.052 1.00 87.00 194 SER A N 1
ATOM 1572 C CA . SER A 1 194 ? -20.199 7.982 -6.833 1.00 87.00 194 SER A CA 1
ATOM 1573 C C . SER A 1 194 ? -20.279 6.843 -5.814 1.00 87.00 194 SER A C 1
ATOM 1575 O O . SER A 1 194 ? -21.032 6.938 -4.847 1.00 87.00 194 SER A O 1
ATOM 1577 N N . GLU A 1 195 ? -19.457 5.802 -5.969 1.00 89.88 195 GLU A N 1
ATOM 1578 C CA . GLU A 1 195 ? -19.416 4.684 -5.015 1.00 89.88 195 GLU A CA 1
ATOM 1579 C C . GLU A 1 195 ? -18.929 5.126 -3.629 1.00 89.88 195 GLU A C 1
ATOM 1581 O O . GLU A 1 195 ? -19.504 4.750 -2.608 1.00 89.88 195 GLU A O 1
ATOM 1586 N N . MET A 1 196 ? -17.932 6.009 -3.577 1.00 88.56 196 MET A N 1
ATOM 1587 C CA . MET A 1 196 ? -17.481 6.626 -2.332 1.00 88.56 196 MET A CA 1
ATOM 1588 C C . MET A 1 196 ? -18.610 7.407 -1.636 1.00 88.56 196 MET A C 1
ATOM 1590 O O . MET A 1 196 ? -18.728 7.316 -0.416 1.00 88.56 196 MET A O 1
ATOM 1594 N N . TYR A 1 197 ? -19.451 8.147 -2.368 1.00 86.06 197 TYR A N 1
ATOM 1595 C CA . TYR A 1 197 ? -20.592 8.859 -1.779 1.00 86.06 197 TYR A CA 1
ATOM 1596 C C . TYR A 1 197 ? -21.644 7.903 -1.210 1.00 86.06 197 TYR A C 1
ATOM 1598 O O . TYR A 1 197 ? -22.146 8.153 -0.116 1.00 86.06 197 TYR A O 1
ATOM 1606 N N . LYS A 1 198 ? -21.918 6.773 -1.875 1.00 87.88 198 LYS A N 1
ATOM 1607 C CA . LYS A 1 198 ? -22.796 5.727 -1.318 1.00 87.88 198 LYS A CA 1
ATOM 1608 C C . LYS A 1 198 ? -22.241 5.179 -0.005 1.00 87.88 198 LYS A C 1
ATOM 1610 O O . LYS A 1 198 ? -22.957 5.107 0.990 1.00 87.88 198 LYS A O 1
ATOM 1615 N N . ILE A 1 199 ? -20.942 4.873 0.027 1.00 86.44 199 ILE A N 1
ATOM 1616 C CA . ILE A 1 199 ? -20.263 4.431 1.251 1.00 86.44 199 ILE A CA 1
ATOM 1617 C C . ILE A 1 199 ? -20.354 5.512 2.332 1.00 86.44 199 ILE A C 1
ATOM 1619 O O . ILE A 1 199 ? -20.588 5.181 3.493 1.00 86.44 199 ILE A O 1
ATOM 1623 N N . ALA A 1 200 ? -20.207 6.791 1.980 1.00 83.75 200 ALA A N 1
ATOM 1624 C CA . ALA A 1 200 ? -20.349 7.893 2.925 1.00 83.75 200 ALA A CA 1
ATOM 1625 C C . ALA A 1 200 ? -21.757 7.954 3.533 1.00 83.75 200 ALA A C 1
ATOM 1627 O O . ALA A 1 200 ? -21.879 8.073 4.750 1.00 83.75 200 ALA A O 1
ATOM 1628 N N . GLU A 1 201 ? -22.810 7.801 2.727 1.00 81.94 201 GLU A N 1
ATOM 1629 C CA . GLU A 1 201 ? -24.199 7.776 3.206 1.00 81.94 201 GLU A CA 1
ATOM 1630 C C . GL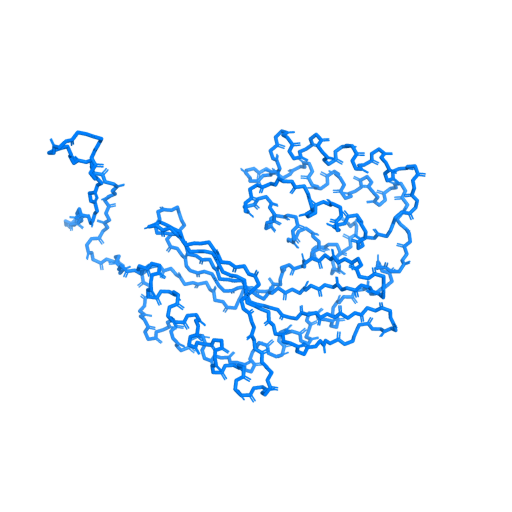U A 1 201 ? -24.503 6.561 4.093 1.00 81.94 201 GLU A C 1
ATOM 1632 O O . GLU A 1 201 ? -25.158 6.691 5.131 1.00 81.94 201 GLU A O 1
ATOM 1637 N N . GLU A 1 202 ? -24.017 5.376 3.721 1.00 82.50 202 GLU A N 1
ATOM 1638 C CA . GLU A 1 202 ? -24.147 4.163 4.535 1.00 82.50 202 GLU A CA 1
ATOM 1639 C C . GLU A 1 202 ? -23.391 4.269 5.859 1.00 82.50 202 GLU A C 1
ATOM 1641 O O . GLU A 1 202 ? -23.850 3.773 6.891 1.00 82.50 202 GLU A O 1
ATOM 1646 N N . THR A 1 203 ? -22.215 4.893 5.823 1.00 79.44 203 THR A N 1
ATOM 1647 C CA . THR A 1 203 ? -21.331 5.042 6.978 1.00 79.44 203 THR A CA 1
ATOM 1648 C C . THR A 1 203 ? -21.809 6.161 7.899 1.00 79.44 203 THR A C 1
ATOM 1650 O O . THR A 1 203 ? -21.713 6.025 9.108 1.00 79.44 203 THR A O 1
ATOM 1653 N N . ALA A 1 204 ? -22.431 7.223 7.385 1.00 68.12 204 ALA A N 1
ATOM 1654 C CA . ALA A 1 204 ? -23.078 8.234 8.226 1.00 68.12 204 ALA A CA 1
ATOM 1655 C C . ALA A 1 204 ? -24.197 7.634 9.101 1.00 68.12 204 ALA A C 1
ATOM 1657 O O . ALA A 1 204 ? -24.465 8.120 10.196 1.00 68.12 204 ALA A O 1
ATOM 1658 N N . LYS A 1 205 ? -24.828 6.545 8.640 1.00 64.81 205 LYS A N 1
ATOM 1659 C CA . LYS A 1 205 ? -25.881 5.824 9.374 1.00 64.81 205 LYS A CA 1
ATOM 1660 C C . LYS A 1 205 ? -25.342 4.759 10.334 1.00 64.81 205 LYS A C 1
ATOM 1662 O O . LYS A 1 205 ? -26.082 4.299 11.197 1.00 64.81 205 LYS A O 1
ATOM 1667 N N . ASN A 1 206 ? -24.080 4.356 10.189 1.00 61.56 206 ASN A N 1
ATOM 1668 C CA . ASN A 1 206 ? -23.499 3.203 10.872 1.00 61.56 206 ASN A CA 1
ATOM 1669 C C . ASN A 1 206 ? -22.118 3.543 11.427 1.00 61.56 206 ASN A C 1
ATOM 1671 O O . ASN A 1 206 ? -21.219 3.939 10.695 1.00 61.56 206 ASN A O 1
ATOM 1675 N N . THR A 1 207 ? -21.898 3.292 12.709 1.00 70.12 207 THR A N 1
ATOM 1676 C CA . THR A 1 207 ? -20.626 3.593 13.365 1.00 70.12 207 THR A CA 1
ATOM 1677 C C . THR A 1 207 ? -19.499 2.654 12.899 1.00 70.12 207 THR A C 1
ATOM 1679 O O . THR A 1 207 ? -19.286 1.611 13.521 1.00 70.12 207 THR A O 1
ATOM 1682 N N . HIS A 1 208 ? -18.802 3.003 11.820 1.00 85.19 208 HIS A N 1
ATOM 1683 C CA . HIS A 1 208 ? -17.644 2.258 11.324 1.00 85.19 208 HIS A CA 1
ATOM 1684 C C . HIS A 1 208 ? -16.338 2.844 11.877 1.00 85.19 208 HIS A C 1
ATOM 1686 O O . HIS A 1 208 ? -16.230 4.040 12.154 1.00 85.19 208 HIS A O 1
ATOM 1692 N N . SER A 1 209 ? -15.335 1.992 12.023 1.00 90.81 209 SER A N 1
ATOM 1693 C CA . SER A 1 209 ? -13.940 2.343 12.280 1.00 90.81 209 SER A CA 1
ATOM 1694 C C . SER A 1 209 ? -13.221 2.793 11.003 1.00 90.81 209 SER A C 1
ATOM 1696 O O . SER A 1 209 ? -13.681 2.560 9.881 1.00 90.81 209 SER A O 1
ATOM 1698 N N . LEU A 1 210 ? -12.036 3.389 11.162 1.00 93.06 210 LEU A N 1
ATOM 1699 C CA . LEU A 1 210 ? -11.170 3.752 10.036 1.00 93.06 210 LEU A CA 1
ATOM 1700 C C . LEU A 1 210 ? -10.826 2.545 9.151 1.00 93.06 210 LEU A C 1
ATOM 1702 O O . LEU A 1 210 ? -10.840 2.662 7.926 1.00 93.06 210 LEU A O 1
ATOM 1706 N N . LEU A 1 211 ? -10.550 1.392 9.767 1.00 94.06 211 LEU A N 1
ATOM 1707 C CA . LEU A 1 211 ? -10.212 0.163 9.050 1.00 94.06 211 LEU A CA 1
ATOM 1708 C C . LEU A 1 211 ? -11.372 -0.304 8.167 1.00 94.06 211 LEU A C 1
ATOM 1710 O O . LEU A 1 211 ? -11.162 -0.648 7.009 1.00 94.06 211 LEU A O 1
ATOM 1714 N N . GLU A 1 212 ? -12.596 -0.279 8.691 1.00 92.94 212 GLU A N 1
ATOM 1715 C CA . GLU A 1 212 ? -13.788 -0.704 7.953 1.00 92.94 212 GLU A CA 1
ATOM 1716 C C . GLU A 1 212 ? -14.114 0.238 6.791 1.00 92.94 212 GLU A C 1
ATOM 1718 O O . GLU A 1 212 ? -14.463 -0.229 5.705 1.00 92.94 212 GLU A O 1
ATOM 1723 N N . VAL A 1 213 ? -13.961 1.553 6.988 1.00 93.50 213 VAL A N 1
ATOM 1724 C CA . VAL A 1 213 ? -14.152 2.539 5.914 1.00 93.50 213 VAL A CA 1
ATOM 1725 C C . VAL A 1 213 ? -13.162 2.292 4.781 1.00 93.50 213 VAL A C 1
ATOM 1727 O O . VAL A 1 213 ? -13.575 2.177 3.629 1.00 93.50 213 VAL A O 1
ATOM 1730 N N . PHE A 1 214 ? -11.870 2.148 5.083 1.00 95.19 214 PHE A N 1
ATOM 1731 C CA . PHE A 1 214 ? -10.867 1.901 4.046 1.00 95.19 214 PHE A CA 1
ATOM 1732 C C . PHE A 1 214 ? -10.979 0.508 3.420 1.00 95.19 214 PHE A C 1
ATOM 1734 O O . PHE A 1 214 ? -10.800 0.388 2.211 1.00 95.19 214 PHE A O 1
ATOM 1741 N N . ASN A 1 215 ? -11.397 -0.511 4.176 1.00 95.00 215 ASN A N 1
ATOM 1742 C CA . ASN A 1 215 ? -11.749 -1.817 3.620 1.00 95.00 215 ASN A CA 1
ATOM 1743 C C . ASN A 1 215 ? -12.867 -1.691 2.571 1.00 95.00 215 ASN A C 1
ATOM 1745 O O . ASN A 1 215 ? -12.768 -2.273 1.495 1.00 95.00 215 ASN A O 1
ATOM 1749 N N . LYS A 1 216 ? -13.925 -0.912 2.839 1.00 93.38 216 LYS A N 1
ATOM 1750 C CA . LYS A 1 216 ? -14.992 -0.667 1.852 1.00 93.38 216 LYS A CA 1
ATOM 1751 C C . LYS A 1 216 ? -14.478 0.097 0.630 1.00 93.38 216 LYS A C 1
ATOM 1753 O O . LYS A 1 216 ? -14.774 -0.297 -0.493 1.00 93.38 216 LYS A O 1
ATOM 1758 N N . LEU A 1 217 ? -13.691 1.152 0.842 1.00 92.81 217 LEU A N 1
ATOM 1759 C CA . LEU A 1 217 ? -13.141 1.971 -0.242 1.00 92.81 217 LEU A CA 1
ATOM 1760 C C . LEU A 1 217 ? -12.210 1.173 -1.166 1.00 92.81 217 LEU A C 1
ATOM 1762 O O . LEU A 1 217 ? -12.289 1.317 -2.380 1.00 92.81 217 LEU A O 1
ATOM 1766 N N . GLU A 1 218 ? -11.357 0.305 -0.620 1.00 91.06 218 GLU A N 1
ATOM 1767 C CA . GLU A 1 218 ? -10.441 -0.527 -1.416 1.00 91.06 218 GLU A CA 1
ATOM 1768 C C . GLU A 1 218 ? -11.131 -1.639 -2.219 1.00 91.06 218 GLU A C 1
ATOM 1770 O O . GLU A 1 218 ? -10.510 -2.212 -3.123 1.00 91.06 218 GLU A O 1
ATOM 1775 N N . ASN A 1 219 ? -12.389 -1.944 -1.886 1.00 90.75 219 ASN A N 1
ATOM 1776 C CA . ASN A 1 219 ? -13.235 -2.888 -2.613 1.00 90.75 219 ASN A CA 1
ATOM 1777 C C . ASN A 1 219 ? -14.044 -2.224 -3.738 1.00 90.75 219 ASN A C 1
ATOM 1779 O O . ASN A 1 219 ? -14.718 -2.933 -4.485 1.00 90.75 219 ASN A O 1
ATOM 1783 N N . ILE A 1 220 ? -13.977 -0.896 -3.893 1.00 90.88 220 ILE A N 1
ATOM 1784 C CA . ILE A 1 220 ? -14.503 -0.232 -5.088 1.00 90.88 220 ILE A CA 1
ATOM 1785 C C . ILE A 1 220 ? -13.674 -0.700 -6.287 1.00 90.88 220 ILE A C 1
ATOM 1787 O O . ILE A 1 220 ? -12.443 -0.740 -6.238 1.00 90.88 220 ILE A O 1
ATOM 1791 N N . GLU A 1 221 ? -14.345 -1.033 -7.386 1.00 87.56 221 GLU A N 1
ATOM 1792 C CA . GLU A 1 221 ? -13.672 -1.309 -8.649 1.00 87.56 221 GLU A CA 1
ATOM 1793 C C . GLU A 1 221 ? -13.075 -0.008 -9.202 1.00 87.56 221 GLU A C 1
ATOM 1795 O O . GLU A 1 221 ? -13.768 0.831 -9.778 1.00 87.56 221 GLU A O 1
ATOM 1800 N N . THR A 1 222 ? -11.780 0.188 -8.970 1.00 85.12 222 THR A N 1
ATOM 1801 C CA . THR A 1 222 ? -11.041 1.371 -9.415 1.00 85.12 222 THR A CA 1
ATOM 1802 C C . THR A 1 222 ? -9.841 0.984 -10.262 1.00 85.12 222 THR A C 1
ATOM 1804 O O . THR A 1 222 ? -9.359 -0.151 -10.232 1.00 85.12 222 THR A O 1
ATOM 1807 N N . SER A 1 223 ? -9.285 1.962 -10.975 1.00 83.69 223 SER A N 1
ATOM 1808 C CA . SER A 1 223 ? -7.957 1.802 -11.554 1.00 83.69 223 SER A CA 1
ATOM 1809 C C . SER A 1 223 ? -6.896 1.577 -10.468 1.00 83.69 223 SER A C 1
ATOM 1811 O O . SER A 1 223 ? -7.0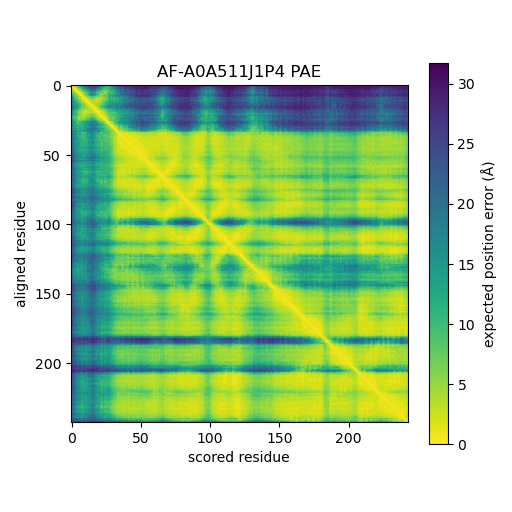91 1.855 -9.280 1.00 83.69 223 SER A O 1
ATOM 1813 N N . ILE A 1 224 ? -5.742 1.080 -10.903 1.00 79.06 224 ILE A N 1
ATOM 1814 C CA . ILE A 1 224 ? -4.557 0.876 -10.067 1.00 79.06 224 ILE A CA 1
ATOM 1815 C C . ILE A 1 224 ? -4.124 2.180 -9.387 1.00 79.06 224 ILE A C 1
ATOM 1817 O O . ILE A 1 224 ? -3.878 2.195 -8.182 1.00 79.06 224 ILE A O 1
ATOM 1821 N N . ASP A 1 225 ? -4.085 3.278 -10.144 1.00 80.50 225 ASP A N 1
ATOM 1822 C CA . ASP A 1 225 ? -3.652 4.586 -9.648 1.00 80.50 225 ASP A CA 1
ATOM 1823 C C . ASP A 1 225 ? -4.604 5.109 -8.561 1.00 80.50 225 ASP A C 1
ATOM 1825 O O . ASP A 1 225 ? -4.169 5.626 -7.531 1.00 80.50 225 ASP A O 1
ATOM 1829 N N . GLU A 1 226 ? -5.911 4.912 -8.747 1.00 85.81 226 GLU A N 1
ATOM 1830 C CA . GLU A 1 226 ? -6.928 5.253 -7.749 1.00 85.81 226 GLU A CA 1
ATOM 1831 C C . GLU A 1 226 ? -6.815 4.383 -6.495 1.00 85.81 226 GLU A C 1
ATOM 1833 O O . GLU A 1 226 ? -6.896 4.899 -5.379 1.00 85.81 226 GLU A O 1
ATOM 1838 N N . LYS A 1 227 ? -6.566 3.078 -6.654 1.00 87.44 227 LYS A N 1
ATOM 1839 C CA . LYS A 1 227 ? -6.355 2.179 -5.516 1.00 87.44 227 LYS A CA 1
ATOM 1840 C C . LYS A 1 227 ? -5.117 2.590 -4.728 1.00 87.44 227 LYS A C 1
ATOM 1842 O O . LYS A 1 227 ? -5.180 2.722 -3.509 1.00 87.44 227 LYS A O 1
ATOM 1847 N N . LYS A 1 228 ? -4.015 2.884 -5.421 1.00 86.25 228 LYS A N 1
ATOM 1848 C CA . LYS A 1 228 ? -2.787 3.416 -4.824 1.00 86.25 228 LYS A CA 1
ATOM 1849 C C . LYS A 1 228 ? -3.060 4.712 -4.058 1.00 86.25 228 LYS A C 1
ATOM 1851 O O . LYS A 1 228 ? -2.615 4.863 -2.922 1.00 86.25 228 LYS A O 1
ATOM 1856 N N . TYR A 1 229 ? -3.844 5.621 -4.638 1.00 88.06 229 TYR A N 1
ATOM 1857 C CA . TYR A 1 229 ? -4.253 6.862 -3.983 1.00 88.06 229 TYR A CA 1
ATOM 1858 C C . TYR A 1 229 ? -5.025 6.613 -2.678 1.00 88.06 229 TYR A C 1
ATOM 1860 O O . TYR A 1 229 ? -4.711 7.236 -1.662 1.00 88.06 229 TYR A O 1
ATOM 1868 N N . LEU A 1 230 ? -5.986 5.681 -2.668 1.00 91.81 230 LEU A N 1
ATOM 1869 C CA . LEU A 1 230 ? -6.717 5.297 -1.453 1.00 91.81 230 LEU A CA 1
ATOM 1870 C C . LEU A 1 230 ? -5.774 4.748 -0.376 1.00 91.81 230 LEU A C 1
ATOM 1872 O O . LEU A 1 230 ? -5.835 5.181 0.772 1.00 91.81 230 LEU A O 1
ATOM 1876 N N . GLN A 1 231 ? -4.854 3.863 -0.751 1.00 92.62 231 GLN A N 1
ATOM 1877 C CA . GLN A 1 231 ? -3.902 3.253 0.179 1.00 92.62 231 GLN A CA 1
ATOM 1878 C C . GLN A 1 231 ? -2.903 4.275 0.755 1.00 92.62 231 GLN A C 1
ATOM 1880 O O . GLN A 1 231 ? -2.558 4.221 1.935 1.00 92.62 231 GLN A O 1
ATOM 1885 N N . MET A 1 232 ? -2.482 5.268 -0.038 1.00 90.44 232 MET A N 1
ATOM 1886 C CA . MET A 1 232 ? -1.696 6.409 0.455 1.00 90.44 232 MET A CA 1
ATOM 1887 C C . MET A 1 232 ? -2.504 7.276 1.429 1.00 90.44 232 MET A C 1
ATOM 1889 O O . MET A 1 232 ? -1.989 7.714 2.457 1.00 90.44 232 MET A O 1
ATOM 1893 N N . LYS A 1 233 ? -3.787 7.516 1.136 1.00 91.81 233 LYS A N 1
ATOM 1894 C CA . LYS A 1 233 ? -4.669 8.277 2.029 1.00 91.81 233 LYS A CA 1
ATOM 1895 C C . LYS A 1 233 ? -4.908 7.543 3.340 1.00 91.81 233 LYS A C 1
ATOM 1897 O O . LYS A 1 233 ? -4.942 8.191 4.382 1.00 91.81 233 LYS A O 1
ATOM 1902 N N . PHE A 1 234 ? -5.002 6.217 3.313 1.00 94.88 234 PHE A N 1
ATOM 1903 C CA . PHE A 1 234 ? -5.078 5.423 4.532 1.00 94.88 234 PHE A CA 1
ATOM 1904 C C . PHE A 1 234 ? -3.847 5.648 5.416 1.00 94.88 234 PHE A C 1
ATOM 1906 O O . PHE A 1 234 ? -4.000 5.966 6.596 1.00 94.88 234 PHE A O 1
ATOM 1913 N N . THR A 1 235 ? -2.640 5.607 4.838 1.00 92.88 235 THR A N 1
ATOM 1914 C CA . THR A 1 235 ? -1.393 5.949 5.542 1.00 92.88 235 THR A CA 1
ATOM 1915 C C . THR A 1 235 ? -1.453 7.330 6.191 1.00 92.88 235 THR A C 1
ATOM 1917 O O . THR A 1 235 ? -1.118 7.464 7.371 1.00 92.88 235 THR A O 1
ATOM 1920 N N . ASP A 1 236 ? -1.925 8.347 5.460 1.00 91.06 236 ASP A N 1
ATOM 1921 C CA . ASP A 1 236 ? -2.059 9.706 5.994 1.00 91.06 236 ASP A CA 1
ATOM 1922 C C . ASP A 1 236 ? -2.925 9.724 7.267 1.00 91.06 236 ASP A C 1
ATOM 1924 O O . ASP A 1 236 ? -2.551 10.354 8.256 1.00 91.06 236 ASP A O 1
ATOM 1928 N N . PHE A 1 237 ? -4.059 9.017 7.285 1.00 92.75 237 PHE A N 1
ATOM 1929 C CA . PHE A 1 237 ? -4.935 8.974 8.462 1.00 92.75 237 PHE A CA 1
ATOM 1930 C C . PHE A 1 237 ? -4.357 8.141 9.613 1.00 92.75 237 PHE A C 1
ATOM 1932 O O . PHE A 1 237 ? -4.495 8.531 10.778 1.00 92.75 237 PHE A O 1
ATOM 1939 N N . LEU A 1 238 ? -3.664 7.039 9.317 1.00 91.88 238 LEU A N 1
ATOM 1940 C CA . LEU A 1 238 ? -3.010 6.211 10.336 1.00 91.88 238 LEU A CA 1
ATOM 1941 C C . LEU A 1 238 ? -1.929 6.979 11.095 1.00 91.88 238 LEU A C 1
ATOM 1943 O O . LEU A 1 238 ? -1.871 6.895 12.321 1.00 91.88 238 LEU A O 1
ATOM 1947 N N . VAL A 1 239 ? -1.111 7.753 10.378 1.00 88.56 239 VAL A N 1
ATOM 1948 C CA . VAL A 1 239 ? 0.061 8.435 10.945 1.00 88.56 239 VAL A CA 1
ATOM 1949 C C . VAL A 1 239 ? -0.286 9.865 11.367 1.00 88.56 239 VAL A C 1
ATOM 1951 O O . VAL A 1 239 ? -0.142 10.227 12.535 1.00 88.56 239 VAL A O 1
ATOM 1954 N N . ASN A 1 240 ? -0.869 10.665 10.473 1.00 88.44 240 ASN A N 1
ATOM 1955 C CA . ASN A 1 240 ? -1.082 12.104 10.685 1.00 88.44 240 ASN A CA 1
ATOM 1956 C C . ASN A 1 240 ? -2.479 12.459 11.226 1.00 88.44 240 ASN A C 1
ATOM 1958 O O . ASN A 1 240 ? -2.653 13.508 11.852 1.00 88.44 240 ASN A O 1
ATOM 1962 N N . GLY A 1 241 ? -3.468 11.588 11.021 1.00 86.25 241 GLY A N 1
ATOM 1963 C CA . GLY A 1 241 ? -4.824 11.742 11.553 1.00 86.25 241 GLY A CA 1
ATOM 1964 C C . GLY A 1 241 ? -5.719 12.645 10.699 1.00 86.25 241 GLY A C 1
ATOM 1965 O O . GLY A 1 241 ? -5.507 12.826 9.500 1.00 86.25 241 GLY A O 1
ATOM 1966 N N . PHE A 1 242 ? -6.755 13.214 11.318 1.00 85.25 242 PHE A N 1
ATOM 1967 C CA . PHE A 1 242 ? -7.846 13.932 10.639 1.00 85.25 242 PHE A CA 1
ATOM 1968 C C . PHE A 1 242 ? -7.608 15.446 10.477 1.00 85.25 242 PHE A C 1
ATOM 1970 O O . PHE A 1 242 ? -8.566 16.211 10.456 1.00 85.25 242 PHE A O 1
ATOM 1977 N N . LYS A 1 243 ? -6.350 15.895 10.400 1.00 76.94 243 LYS A N 1
ATOM 1978 C CA . LYS A 1 243 ? -5.999 17.322 10.253 1.00 76.94 243 LYS A CA 1
ATOM 1979 C C . LYS A 1 243 ? -6.024 17.786 8.8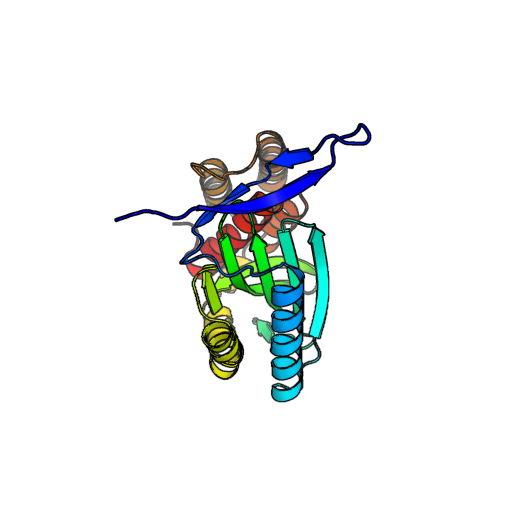08 1.00 76.94 243 LYS A C 1
ATOM 1981 O O . LYS A 1 243 ? -5.376 17.098 7.992 1.00 76.94 243 LYS A O 1
#